Protein AF-A0A059LE63-F1 (afdb_monomer_lite)

Secondary structure (DSSP, 8-state):
-HHHHHHHHS---EEEE-------S-TTS--S--HHHHHHIIIIIHHHHHHHHHHHHHHHSPPP-S--PPTT--S--EEEEEE--GGGTS--TT-HHHHHHHHHHHHHHHHHHHHHHHTTEEEEEEEES-BSSTTTGGGHHHHHHHHHHHT--PBPHHHHHHHHHHHHH--STT--TTEEEEE-TTS-EEESSSSS-PBP-HHHHHHHHHHHHHHSSPPTT-TT-SS-SSS--HHHHHHHHGGGSSEEEEEEE-S--S-HHHHEEEEEEEPPPSSPPTTEEEEEEEEEE--HHHHHHHTTTTSSSHHHHHHT-SEE---EEEEEEEEE-TT-TT--TT-EEEEE-TT-SBSEEEEEGGGEE-

Sequence (362 aa):
MFEAHMSRFERLDACVLNAGITEQGRLLDDSRSPEWRRTMDVDLAAVLEGIKLAAQAMRRSSPSSSREPAPGFAHQRRVIMCVSSAAGVFPVPVAPVYAASKAGVVAATKSLGPVLIEENVRICCLCPEYVDTAFTRGSRDVLEKLLAETRGRMLSVEEIATAGMHLVCGADRDVRPGACLLVRGDGEWSFALGRVLRSVDRERLGSEAWRLQREARPAQGEKNALLPKHADSALASWARESLSRPSFQRVVVHLLSTKFDQATRLVSQPVPALPLPPGQVLLRVAYAGVNASDINYSAGRYHSSLEVAQAALPYPAGFEAVSVVAAAAADVPSLAPGDAVASMEYGSFSELLVLPHRALFK

pLDDT: mean 80.41, std 18.36, range [27.81, 97.75]

Foldseek 3Di:
DLVVCCVVPVAAQEAEAEWADAQDDAPPDPDPDVSLVVRLCGLAVVLVVSVVSLLVSNLRRDDDPPDDPQPLLPFARHEYEYEAAVLLVDPDNRGRSSSVSSVNSLVVQQVCQVVCSVVSYAYEYEHEYAAPDPNCVVPVVVVVVVCVVVVFDHHYPVQSVLVVLCLSSCSDPQSGRSWYWYQTRNGFIFTRDDPDTDTDDPVCSVCVSVVSVVVSPDDPPDVPPPPPPDCDDPQLVVFQVVVVDQWWKFKWQAAAALPLVVRIDIDIDGDDDPPDDPQKFKWFFPDFDDDSVQSCVSNVNPPPDPVRSNVCPGGATGFKTWTFTNDDHPNCPVHGGGDIWIFGHGRSRIRMDMDGPVRIHD

Radius of gyration: 21.94 Å; chains: 1; bounding box: 54×55×64 Å

Structure (mmCIF, N/CA/C/O backbone):
data_AF-A0A059LE63-F1
#
_entry.id   AF-A0A059LE63-F1
#
loop_
_atom_site.group_PDB
_atom_site.id
_atom_site.type_symbol
_atom_site.label_atom_id
_atom_site.label_alt_id
_atom_site.label_comp_id
_atom_site.label_asym_id
_atom_site.label_entity_id
_atom_site.label_seq_id
_atom_site.pdbx_PDB_ins_code
_atom_site.Cartn_x
_atom_site.Cartn_y
_atom_site.Cartn_z
_atom_site.occupancy
_atom_site.B_iso_or_equiv
_atom_site.auth_seq_id
_atom_site.auth_comp_id
_atom_site.auth_asym_id
_atom_site.auth_atom_id
_atom_site.pdbx_PDB_model_num
ATOM 1 N N . MET A 1 1 ? -13.285 -4.378 -3.751 1.00 75.00 1 MET A N 1
ATOM 2 C CA . MET A 1 1 ? -12.615 -3.721 -2.602 1.00 75.00 1 MET A CA 1
ATOM 3 C C . MET A 1 1 ? -13.337 -2.444 -2.183 1.00 75.00 1 MET A C 1
ATOM 5 O O . MET A 1 1 ? -13.895 -2.442 -1.098 1.00 75.00 1 MET A O 1
ATOM 9 N N . PHE A 1 2 ? -13.383 -1.396 -3.019 1.00 84.44 2 PHE A N 1
ATOM 10 C CA . PHE A 1 2 ? -14.047 -0.127 -2.670 1.00 84.44 2 PHE A CA 1
ATOM 11 C C . PHE A 1 2 ? -15.517 -0.291 -2.262 1.00 84.44 2 PHE A C 1
ATOM 13 O O . PHE A 1 2 ? -15.929 0.283 -1.265 1.00 84.44 2 PHE A O 1
ATOM 20 N N . GLU A 1 3 ? -16.290 -1.121 -2.967 1.00 81.06 3 GLU A N 1
ATOM 21 C CA . GLU A 1 3 ? -17.685 -1.404 -2.592 1.00 81.06 3 GLU A CA 1
ATOM 22 C C . GLU A 1 3 ? -17.802 -2.038 -1.202 1.00 81.06 3 GLU A C 1
ATOM 24 O O . GLU A 1 3 ? -18.591 -1.572 -0.390 1.00 81.06 3 GLU A O 1
ATOM 29 N N . ALA A 1 4 ? -16.963 -3.032 -0.895 1.00 78.50 4 ALA A N 1
ATOM 30 C CA . ALA A 1 4 ? -16.925 -3.668 0.423 1.00 78.50 4 ALA A CA 1
ATOM 31 C C . ALA A 1 4 ? -16.478 -2.698 1.535 1.00 78.50 4 ALA A C 1
ATOM 33 O O . ALA A 1 4 ? -16.993 -2.747 2.649 1.00 78.50 4 ALA A O 1
ATOM 34 N N . HIS A 1 5 ? -15.541 -1.787 1.243 1.00 83.50 5 HIS A N 1
ATOM 35 C CA . HIS A 1 5 ? -15.155 -0.729 2.181 1.00 83.50 5 HIS A CA 1
ATOM 36 C C . HIS A 1 5 ? -16.334 0.215 2.446 1.00 83.50 5 HIS A C 1
ATOM 38 O O . HIS A 1 5 ? -16.687 0.460 3.597 1.00 83.50 5 HIS A O 1
ATOM 44 N N . MET A 1 6 ? -16.990 0.691 1.385 1.00 82.69 6 MET A N 1
ATOM 45 C CA . MET A 1 6 ? -18.138 1.588 1.495 1.00 82.69 6 MET A CA 1
ATOM 46 C C . MET A 1 6 ? -19.335 0.923 2.179 1.00 82.69 6 MET A C 1
ATOM 48 O O . MET A 1 6 ? -20.005 1.585 2.958 1.00 82.69 6 MET A O 1
ATOM 52 N N . SER A 1 7 ? -19.587 -0.374 1.976 1.00 79.62 7 SER A N 1
ATOM 53 C CA . SER A 1 7 ? -20.667 -1.072 2.688 1.00 79.62 7 SER A CA 1
ATOM 54 C C . SER A 1 7 ? -20.395 -1.214 4.186 1.00 79.62 7 SER A C 1
ATOM 56 O O . SER A 1 7 ? -21.328 -1.344 4.969 1.00 79.62 7 SER A O 1
ATOM 58 N N . ARG A 1 8 ? -19.119 -1.244 4.594 1.00 80.88 8 ARG A N 1
ATOM 59 C CA . ARG A 1 8 ? -18.716 -1.452 5.990 1.00 80.88 8 ARG A CA 1
ATOM 60 C C . ARG A 1 8 ? -18.541 -0.154 6.770 1.00 80.88 8 ARG A C 1
ATOM 62 O O . ARG A 1 8 ? -18.820 -0.137 7.971 1.00 80.88 8 ARG A O 1
ATOM 69 N N . PHE A 1 9 ? -17.989 0.867 6.124 1.00 79.38 9 PHE A N 1
ATOM 70 C CA . PHE A 1 9 ? -17.575 2.115 6.763 1.00 79.38 9 PHE A CA 1
ATOM 71 C C . PHE A 1 9 ? -18.379 3.325 6.289 1.00 79.38 9 PHE A C 1
ATOM 73 O O . PHE A 1 9 ? -18.278 4.374 6.915 1.00 79.38 9 PHE A O 1
ATOM 80 N N . GLU A 1 10 ? -19.153 3.199 5.203 1.00 81.88 10 GLU A N 1
ATOM 81 C CA . GLU A 1 10 ? -20.029 4.240 4.624 1.00 81.88 10 GLU A CA 1
ATOM 82 C C . GLU A 1 10 ? -19.308 5.506 4.129 1.00 81.88 10 GLU A C 1
ATOM 84 O O . GLU A 1 10 ? -19.921 6.403 3.543 1.00 81.88 10 GLU A O 1
ATOM 89 N N . ARG A 1 11 ? -17.987 5.577 4.316 1.00 83.81 11 ARG A N 1
ATOM 90 C CA . ARG A 1 11 ? -17.138 6.703 3.938 1.00 83.81 11 ARG A CA 1
ATOM 91 C C . ARG A 1 11 ? -15.728 6.257 3.579 1.00 83.81 11 ARG A C 1
ATOM 93 O O . ARG A 1 11 ? -15.242 5.266 4.113 1.00 83.81 11 ARG A O 1
ATOM 100 N N . LEU A 1 12 ? -15.062 7.055 2.749 1.00 86.75 12 LEU A N 1
ATOM 101 C CA . LEU A 1 12 ? -13.637 6.949 2.447 1.00 86.75 12 LEU A CA 1
ATOM 102 C C . LEU A 1 12 ? -12.972 8.323 2.618 1.00 86.75 12 LEU A C 1
ATOM 104 O O . LEU A 1 12 ? -13.332 9.274 1.927 1.00 86.75 12 LEU A O 1
ATOM 108 N N . ASP A 1 13 ? -11.999 8.424 3.527 1.00 85.25 13 ASP A N 1
ATOM 109 C CA . ASP A 1 13 ? -11.264 9.673 3.797 1.00 85.25 13 ASP A CA 1
ATOM 110 C C . ASP A 1 13 ? -9.836 9.657 3.252 1.00 85.25 13 ASP A C 1
ATOM 112 O O . ASP A 1 13 ? -9.337 10.672 2.783 1.00 85.25 13 ASP A O 1
ATOM 116 N N . ALA A 1 14 ? -9.172 8.506 3.265 1.00 91.25 14 ALA A N 1
ATOM 117 C CA . ALA A 1 14 ? -7.825 8.366 2.735 1.00 91.25 14 ALA A CA 1
ATOM 118 C C . ALA A 1 14 ? -7.725 7.094 1.896 1.00 91.25 14 ALA A C 1
ATOM 120 O O . ALA A 1 14 ? -8.202 6.036 2.304 1.00 91.25 14 ALA A O 1
ATOM 121 N N . CYS A 1 15 ? -7.094 7.191 0.730 1.00 95.19 15 CYS A N 1
ATOM 122 C CA . CYS A 1 15 ? -6.776 6.047 -0.115 1.00 95.19 15 CYS A CA 1
ATOM 123 C C . CYS A 1 15 ? -5.298 6.098 -0.495 1.00 95.19 15 CYS A C 1
ATOM 125 O O . CYS A 1 15 ? -4.852 7.085 -1.074 1.00 95.19 15 CYS A O 1
ATOM 127 N N . VAL A 1 16 ? -4.545 5.046 -0.167 1.00 96.19 16 VAL A N 1
ATOM 128 C CA . VAL A 1 16 ? -3.124 4.929 -0.512 1.00 96.19 16 VAL A CA 1
ATOM 129 C C . VAL A 1 16 ? -2.959 3.864 -1.589 1.00 96.19 16 VAL A C 1
ATOM 131 O O . VAL A 1 16 ? -3.226 2.687 -1.361 1.00 96.19 16 VAL A O 1
ATOM 134 N N . LEU A 1 17 ? -2.535 4.280 -2.777 1.00 96.62 17 LEU A N 1
ATOM 135 C CA . LEU A 1 17 ? -2.348 3.425 -3.944 1.00 96.62 17 LEU A CA 1
ATOM 136 C C . LEU A 1 17 ? -0.865 3.059 -4.060 1.00 96.62 17 LEU A C 1
ATOM 138 O O . LEU A 1 17 ? -0.083 3.791 -4.663 1.00 96.62 17 LEU A O 1
ATOM 142 N N . ASN A 1 18 ? -0.490 1.932 -3.448 1.00 93.06 18 ASN A N 1
ATOM 143 C CA . ASN A 1 18 ? 0.900 1.481 -3.284 1.00 93.06 18 ASN A CA 1
ATOM 144 C C . ASN A 1 18 ? 1.328 0.345 -4.243 1.00 93.06 18 ASN A C 1
ATOM 146 O O . ASN A 1 18 ? 2.328 -0.330 -4.022 1.00 93.06 18 ASN A O 1
ATOM 150 N N . ALA A 1 19 ? 0.562 0.067 -5.298 1.00 84.06 19 ALA A N 1
ATOM 151 C CA . ALA A 1 19 ? 0.890 -1.039 -6.197 1.00 84.06 19 ALA A CA 1
ATOM 152 C C . ALA A 1 19 ? 2.214 -0.799 -6.960 1.00 84.06 19 ALA A C 1
ATOM 154 O O . ALA A 1 19 ? 2.485 0.301 -7.454 1.00 84.06 19 ALA A O 1
ATOM 155 N N . GLY A 1 20 ? 3.036 -1.846 -7.070 1.00 86.00 20 GLY A N 1
ATOM 156 C CA . GLY A 1 20 ? 4.289 -1.814 -7.823 1.00 86.00 20 GLY A CA 1
ATOM 157 C C . GLY A 1 20 ? 4.914 -3.198 -8.005 1.00 86.00 20 GLY A C 1
ATOM 158 O O . GLY A 1 20 ? 4.964 -3.981 -7.055 1.00 86.00 20 GLY A O 1
ATOM 159 N N . ILE A 1 21 ? 5.411 -3.489 -9.206 1.00 87.50 21 ILE A N 1
ATOM 160 C CA . ILE A 1 21 ? 6.244 -4.654 -9.531 1.00 87.50 21 ILE A CA 1
ATOM 161 C C . ILE A 1 21 ? 7.474 -4.225 -10.334 1.00 87.50 21 ILE A C 1
ATOM 163 O O . ILE A 1 21 ? 7.427 -3.276 -11.108 1.00 87.50 21 ILE A O 1
ATOM 167 N N . THR A 1 22 ? 8.581 -4.951 -10.202 1.00 79.50 22 THR A N 1
ATOM 168 C CA . THR A 1 22 ? 9.721 -4.774 -11.112 1.00 79.50 22 THR A CA 1
ATOM 169 C C . THR A 1 22 ? 9.368 -5.291 -12.508 1.00 79.50 22 THR A C 1
ATOM 171 O O . THR A 1 22 ? 8.605 -6.252 -12.643 1.00 79.50 22 THR A O 1
ATOM 174 N N . GLU A 1 23 ? 9.937 -4.690 -13.553 1.00 81.44 23 GLU A N 1
ATOM 175 C CA . GLU A 1 23 ? 9.842 -5.270 -14.895 1.00 81.44 23 GLU A CA 1
ATOM 176 C C . GLU A 1 23 ? 10.589 -6.602 -14.997 1.00 81.44 23 GLU A C 1
ATOM 178 O O . GLU A 1 23 ? 11.527 -6.872 -14.243 1.00 81.44 23 GLU A O 1
ATOM 183 N N . GLN A 1 24 ? 10.117 -7.458 -15.902 1.00 75.00 24 GLN A N 1
ATOM 184 C CA . GLN A 1 24 ? 10.741 -8.737 -16.221 1.00 75.00 24 GLN A CA 1
ATOM 185 C C . GLN A 1 24 ? 11.357 -8.670 -17.616 1.00 75.00 24 GLN A C 1
ATOM 187 O O . GLN A 1 24 ? 10.770 -8.092 -18.532 1.00 75.00 24 GLN A O 1
ATOM 192 N N . GLY A 1 25 ? 12.540 -9.270 -17.752 1.00 72.50 25 GLY A N 1
ATOM 193 C CA . GLY A 1 25 ? 13.312 -9.234 -18.989 1.00 72.50 25 GLY A CA 1
ATOM 194 C C . GLY A 1 25 ? 13.916 -7.858 -19.277 1.00 72.50 25 GLY A C 1
ATOM 195 O O . GLY A 1 25 ? 13.934 -6.972 -18.425 1.00 72.50 25 GLY A O 1
ATOM 196 N N . ARG A 1 26 ? 14.450 -7.692 -20.489 1.00 78.19 26 ARG A N 1
ATOM 197 C CA . ARG A 1 26 ? 14.960 -6.411 -20.989 1.00 78.19 26 ARG A CA 1
ATOM 198 C C . ARG A 1 26 ? 14.071 -5.968 -22.140 1.00 78.19 26 ARG A C 1
ATOM 200 O O . ARG A 1 26 ? 13.846 -6.729 -23.076 1.00 78.19 26 ARG A O 1
ATOM 207 N N . LEU A 1 27 ? 13.602 -4.722 -22.094 1.00 82.38 27 LEU A N 1
ATOM 208 C CA . LEU A 1 27 ? 12.660 -4.193 -23.088 1.00 82.38 27 LEU A CA 1
ATOM 209 C C . LEU A 1 27 ? 13.165 -4.295 -24.539 1.00 82.38 27 LEU A C 1
ATOM 211 O O . LEU A 1 27 ? 12.364 -4.473 -25.449 1.00 82.38 27 LEU A O 1
ATOM 215 N N . LEU A 1 28 ? 14.474 -4.135 -24.747 1.00 84.25 28 LEU A N 1
ATOM 216 C CA . LEU A 1 28 ? 15.092 -4.100 -26.076 1.00 84.25 28 LEU A CA 1
ATOM 217 C C . LEU A 1 28 ? 15.523 -5.480 -26.596 1.00 84.25 28 LEU A C 1
ATOM 219 O O . LEU A 1 28 ? 16.081 -5.553 -27.688 1.00 84.25 28 LEU A O 1
ATOM 223 N N . ASP A 1 29 ? 15.305 -6.553 -25.834 1.00 82.25 29 ASP A N 1
ATOM 224 C CA . ASP A 1 29 ? 15.617 -7.904 -26.300 1.00 82.25 29 ASP A CA 1
ATOM 225 C C . ASP A 1 29 ? 14.530 -8.393 -27.274 1.00 82.25 29 ASP A C 1
ATOM 227 O O . ASP A 1 29 ? 13.345 -8.102 -27.103 1.00 82.25 29 ASP A O 1
ATOM 231 N N . ASP A 1 30 ? 14.921 -9.208 -28.259 1.00 64.06 30 ASP A N 1
ATOM 232 C CA . ASP A 1 30 ? 14.077 -9.733 -29.354 1.00 64.06 30 ASP A CA 1
ATOM 233 C C . ASP A 1 30 ? 13.026 -10.787 -28.911 1.00 64.06 30 ASP A C 1
ATOM 235 O O . ASP A 1 30 ? 12.624 -11.692 -29.653 1.00 64.06 30 ASP A O 1
ATOM 239 N N . SER A 1 31 ? 12.559 -10.708 -27.664 1.00 64.25 31 SER A N 1
ATOM 240 C CA . SER A 1 31 ? 11.552 -11.617 -27.129 1.00 64.25 31 SER A CA 1
ATOM 241 C C . SER A 1 31 ? 10.164 -11.293 -27.702 1.00 64.25 31 SER A C 1
ATOM 243 O O . SER A 1 31 ? 9.700 -10.155 -27.691 1.00 64.25 31 SER A O 1
ATOM 245 N N . ARG A 1 32 ? 9.444 -12.317 -28.179 1.00 59.16 32 ARG A N 1
ATOM 246 C CA . ARG A 1 32 ? 8.045 -12.174 -28.642 1.00 59.16 32 ARG A CA 1
ATOM 247 C C . ARG A 1 32 ? 7.049 -11.982 -27.486 1.00 59.16 32 ARG A C 1
ATOM 249 O O . ARG A 1 32 ? 5.856 -11.811 -27.733 1.00 59.16 32 ARG A O 1
ATOM 256 N N . SER A 1 33 ? 7.514 -12.073 -26.239 1.00 59.88 33 SER A N 1
ATOM 257 C CA . SER A 1 33 ? 6.684 -12.073 -25.035 1.00 59.88 33 SER A CA 1
ATOM 258 C C . SER A 1 33 ? 6.417 -10.633 -24.578 1.00 59.88 33 SER A C 1
ATOM 260 O O . SER A 1 33 ? 7.360 -9.879 -24.346 1.00 59.88 33 SER A O 1
ATOM 262 N N . PRO A 1 34 ? 5.155 -10.196 -24.426 1.00 72.19 34 PRO A N 1
ATOM 263 C CA . PRO A 1 34 ? 4.840 -8.823 -24.040 1.00 72.19 34 PRO A CA 1
ATOM 264 C C . PRO A 1 34 ? 4.912 -8.605 -22.522 1.00 72.19 34 PRO A C 1
ATOM 266 O O . PRO A 1 34 ? 4.015 -8.000 -21.936 1.00 72.19 34 PRO A O 1
ATOM 269 N N . GLU A 1 35 ? 5.954 -9.115 -21.868 1.00 74.75 35 GLU A N 1
ATOM 270 C CA . GLU A 1 35 ? 6.079 -9.152 -20.399 1.00 74.75 35 GLU A CA 1
ATOM 271 C C . GLU A 1 35 ? 6.064 -7.752 -19.784 1.00 74.75 35 GLU A C 1
ATOM 273 O O . GLU A 1 35 ? 5.472 -7.544 -18.724 1.00 74.75 35 GLU A O 1
ATOM 278 N N . TRP A 1 36 ? 6.586 -6.767 -20.520 1.00 85.81 36 TRP A N 1
ATOM 279 C CA . TRP A 1 36 ? 6.540 -5.352 -20.160 1.00 85.81 36 TRP A CA 1
ATOM 280 C C . TRP A 1 36 ? 5.115 -4.829 -19.916 1.00 85.81 36 TRP A C 1
ATOM 282 O O . TRP A 1 36 ? 4.920 -3.928 -19.097 1.00 85.81 36 TRP A O 1
ATOM 292 N N . ARG A 1 37 ? 4.095 -5.395 -20.585 1.00 89.06 37 ARG A N 1
ATOM 293 C CA . ARG A 1 37 ? 2.697 -4.965 -20.411 1.00 89.06 37 ARG A CA 1
ATOM 294 C C . ARG A 1 37 ? 2.225 -5.190 -18.990 1.00 89.06 37 ARG A C 1
ATOM 296 O O . ARG A 1 37 ? 1.547 -4.332 -18.449 1.00 89.06 37 ARG A O 1
ATOM 303 N N . ARG A 1 38 ? 2.660 -6.280 -18.354 1.00 89.56 38 ARG A N 1
ATOM 304 C CA . ARG A 1 38 ? 2.294 -6.579 -16.968 1.00 89.56 38 ARG A CA 1
ATOM 305 C C . ARG A 1 38 ? 2.737 -5.464 -16.019 1.00 89.56 38 ARG A C 1
ATOM 307 O O . ARG A 1 38 ? 1.973 -5.094 -15.133 1.00 89.56 38 ARG A O 1
ATOM 314 N N . THR A 1 39 ? 3.942 -4.926 -16.208 1.00 90.56 39 THR A N 1
ATOM 315 C CA . THR A 1 39 ? 4.442 -3.790 -15.419 1.00 90.56 39 THR A CA 1
ATOM 316 C C . THR A 1 39 ? 3.592 -2.550 -15.649 1.00 90.56 39 THR A C 1
ATOM 318 O O . THR A 1 39 ? 3.202 -1.904 -14.688 1.00 90.56 39 THR A O 1
ATOM 321 N N . MET A 1 40 ? 3.225 -2.245 -16.895 1.00 93.75 40 MET A N 1
ATOM 322 C CA . MET A 1 40 ? 2.338 -1.113 -17.192 1.00 93.75 40 MET A CA 1
ATOM 323 C C . MET A 1 40 ? 0.930 -1.295 -16.608 1.00 93.75 40 MET A C 1
ATOM 325 O O . MET A 1 40 ? 0.365 -0.352 -16.052 1.00 93.75 40 MET A O 1
ATOM 329 N N . ASP A 1 41 ? 0.377 -2.503 -16.692 1.00 93.69 41 ASP A N 1
ATOM 330 C CA . ASP A 1 41 ? -0.955 -2.826 -16.187 1.00 93.69 41 ASP A CA 1
ATOM 331 C C . ASP A 1 41 ? -1.025 -2.670 -14.662 1.00 93.69 41 ASP A C 1
ATOM 333 O O . ASP A 1 41 ? -1.974 -2.086 -14.138 1.00 93.69 41 ASP A O 1
ATOM 337 N N . VAL A 1 42 ? -0.010 -3.157 -13.939 1.00 91.75 42 VAL A N 1
ATOM 338 C CA . VAL A 1 42 ? 0.031 -3.099 -12.470 1.00 91.75 42 VAL A CA 1
ATOM 339 C C . VAL A 1 42 ? 0.444 -1.718 -11.964 1.00 91.75 42 VAL A C 1
ATOM 341 O O . VAL A 1 42 ? -0.221 -1.165 -11.089 1.00 91.75 42 VAL A O 1
ATOM 344 N N . ASP A 1 43 ? 1.520 -1.145 -12.500 1.00 95.44 43 ASP A N 1
ATOM 345 C CA . ASP A 1 43 ? 2.143 0.043 -11.910 1.00 95.44 43 ASP A CA 1
ATOM 346 C C . ASP A 1 43 ? 1.515 1.350 -12.392 1.00 95.44 43 ASP A C 1
ATOM 348 O O . ASP A 1 43 ? 1.654 2.367 -11.713 1.00 95.44 43 ASP A O 1
ATOM 352 N N . LEU A 1 44 ? 0.824 1.337 -13.539 1.00 96.38 44 LEU A N 1
ATOM 353 C CA . LEU A 1 44 ? 0.147 2.512 -14.084 1.00 96.38 44 LEU A CA 1
ATOM 354 C C . LEU A 1 44 ? -1.362 2.302 -14.209 1.00 96.38 44 LEU A C 1
ATOM 356 O O . LEU A 1 44 ? -2.123 3.029 -13.573 1.00 96.38 44 LEU A O 1
ATOM 360 N N . ALA A 1 45 ? -1.821 1.330 -15.003 1.00 96.69 45 ALA A N 1
ATOM 361 C CA . ALA A 1 45 ? -3.247 1.211 -15.318 1.00 96.69 45 ALA A CA 1
ATOM 362 C C . ALA A 1 45 ? -4.100 0.945 -14.064 1.00 96.69 45 ALA A C 1
ATOM 364 O O . ALA A 1 45 ? -5.104 1.626 -13.845 1.00 96.69 45 ALA A O 1
ATOM 365 N N . ALA A 1 46 ? -3.668 0.026 -13.195 1.00 95.50 46 ALA A N 1
ATOM 366 C CA . ALA A 1 46 ? -4.354 -0.258 -11.937 1.00 95.50 46 ALA A CA 1
ATOM 367 C C . ALA A 1 46 ? -4.350 0.944 -10.977 1.00 95.50 46 ALA A C 1
ATOM 369 O O . ALA A 1 46 ? -5.332 1.156 -10.266 1.00 95.50 46 ALA A O 1
ATOM 370 N N . VAL A 1 47 ? -3.290 1.763 -10.976 1.00 96.69 47 VAL A N 1
ATOM 371 C CA . VAL A 1 47 ? -3.230 2.997 -10.176 1.00 96.69 47 VAL A CA 1
ATOM 372 C C . VAL A 1 47 ? -4.228 4.028 -10.703 1.00 96.69 47 VAL A C 1
ATOM 374 O O . VAL A 1 47 ? -4.985 4.588 -9.914 1.00 96.69 47 VAL A O 1
ATOM 377 N N . LEU A 1 48 ? -4.300 4.240 -12.021 1.00 97.31 48 LEU A N 1
ATOM 378 C CA . LEU A 1 48 ? -5.269 5.158 -12.634 1.00 97.31 48 LEU A CA 1
ATOM 379 C C . LEU A 1 48 ? -6.717 4.740 -12.347 1.00 97.31 48 LEU A C 1
ATOM 381 O O . LEU A 1 48 ? -7.539 5.575 -11.958 1.00 97.31 48 LEU A O 1
ATOM 385 N N . GLU A 1 49 ? -7.025 3.448 -12.478 1.00 97.00 49 GLU A N 1
ATOM 386 C CA . GLU A 1 49 ? -8.349 2.927 -12.131 1.00 97.00 49 GLU A CA 1
ATOM 387 C C . GLU A 1 49 ? -8.613 3.057 -10.621 1.00 97.00 49 GLU A C 1
ATOM 389 O O . GLU A 1 49 ? -9.706 3.448 -10.213 1.00 97.00 49 GLU A O 1
ATOM 394 N N . GLY A 1 50 ? -7.598 2.831 -9.783 1.00 96.44 50 GLY A N 1
ATOM 395 C CA . GLY A 1 50 ? -7.657 3.056 -8.340 1.00 96.44 50 GLY A CA 1
ATOM 396 C C . GLY A 1 50 ? -8.005 4.501 -7.973 1.00 96.44 50 GLY A C 1
ATOM 397 O O . GLY A 1 50 ? -8.890 4.712 -7.145 1.00 96.44 50 GLY A O 1
ATOM 398 N N . ILE A 1 51 ? -7.384 5.495 -8.622 1.00 96.62 51 ILE A N 1
ATOM 399 C CA . ILE A 1 51 ? -7.693 6.921 -8.417 1.00 96.62 51 ILE A CA 1
ATOM 400 C C . ILE A 1 51 ? -9.159 7.198 -8.760 1.00 96.62 51 ILE A C 1
ATOM 402 O O . ILE A 1 51 ? -9.885 7.801 -7.966 1.00 96.62 51 ILE A O 1
ATOM 406 N N . LYS A 1 52 ? -9.614 6.726 -9.926 1.00 95.75 52 LYS A N 1
ATOM 407 C CA . LYS A 1 52 ? -10.997 6.894 -10.388 1.00 95.75 52 LYS A CA 1
ATOM 408 C C . LYS A 1 52 ? -11.998 6.288 -9.403 1.00 95.75 52 LYS A C 1
ATOM 410 O O . LYS A 1 52 ? -12.975 6.948 -9.045 1.00 95.75 52 LYS A O 1
ATOM 415 N N . LEU A 1 53 ? -11.765 5.054 -8.957 1.00 95.50 53 LEU A N 1
ATOM 416 C CA . LEU A 1 53 ? -12.648 4.360 -8.018 1.00 95.50 53 LEU A CA 1
ATOM 417 C C . LEU A 1 53 ? -12.638 5.011 -6.629 1.00 95.50 53 LEU A C 1
ATOM 419 O O . LEU A 1 53 ? -13.702 5.172 -6.028 1.00 95.50 53 LEU A O 1
ATOM 423 N N . ALA A 1 54 ? -11.473 5.445 -6.140 1.00 95.12 54 ALA A N 1
ATOM 424 C CA . ALA A 1 54 ? -11.352 6.161 -4.874 1.00 95.12 54 ALA A CA 1
ATOM 425 C C . ALA A 1 54 ? -12.121 7.488 -4.902 1.00 95.12 54 ALA A C 1
ATOM 427 O O . ALA A 1 54 ? -12.921 7.745 -4.004 1.00 95.12 54 ALA A O 1
ATOM 428 N N . ALA A 1 55 ? -11.963 8.286 -5.963 1.00 93.12 55 ALA A N 1
ATOM 429 C CA . ALA A 1 55 ? -12.711 9.529 -6.143 1.00 93.12 55 ALA A CA 1
ATOM 430 C C . ALA A 1 55 ? -14.230 9.275 -6.193 1.00 93.12 55 ALA A C 1
ATOM 432 O O . ALA A 1 55 ? -15.004 9.946 -5.512 1.00 93.12 55 ALA A O 1
ATOM 433 N N . GLN A 1 56 ? -14.678 8.243 -6.920 1.00 92.44 56 GLN A N 1
ATOM 434 C CA . GLN A 1 56 ? -16.090 7.844 -6.944 1.00 92.44 56 GLN A CA 1
ATOM 435 C C . GLN A 1 56 ? -16.621 7.451 -5.556 1.00 92.44 56 GLN A C 1
ATOM 437 O O . GLN A 1 56 ? -17.720 7.866 -5.186 1.00 92.44 56 GLN A O 1
ATOM 442 N N . ALA A 1 57 ? -15.863 6.674 -4.780 1.00 90.69 57 ALA A N 1
ATOM 443 C CA . ALA A 1 57 ? -16.241 6.272 -3.425 1.00 90.69 57 ALA A CA 1
ATOM 444 C C . ALA A 1 57 ? -16.285 7.471 -2.458 1.00 90.69 57 ALA A C 1
ATOM 446 O O . ALA A 1 57 ? -17.231 7.620 -1.682 1.00 90.69 57 ALA A O 1
ATOM 447 N N . MET A 1 58 ? -15.314 8.378 -2.563 1.00 90.75 58 MET A N 1
ATOM 448 C CA . MET A 1 58 ? -15.271 9.638 -1.818 1.00 90.75 58 MET A CA 1
ATOM 449 C C . MET A 1 58 ? -16.481 10.528 -2.124 1.00 90.75 58 MET A C 1
ATOM 451 O O . MET A 1 58 ? -17.075 11.079 -1.199 1.00 90.75 58 MET A O 1
ATOM 455 N N . ARG A 1 59 ? -16.914 10.617 -3.391 1.00 86.25 59 ARG A N 1
ATOM 456 C CA . ARG A 1 59 ? -18.143 11.336 -3.779 1.00 86.25 59 ARG A CA 1
ATOM 457 C C . ARG A 1 59 ? -19.408 10.726 -3.176 1.00 86.25 59 ARG A C 1
ATOM 459 O O . ARG A 1 59 ? -20.307 11.460 -2.786 1.00 86.25 59 ARG A O 1
ATOM 466 N N . ARG A 1 60 ? -19.475 9.394 -3.097 1.00 84.81 60 ARG A N 1
ATOM 467 C CA . ARG A 1 60 ? -20.619 8.653 -2.529 1.00 84.81 60 ARG A CA 1
ATOM 468 C C . ARG A 1 60 ? -20.652 8.647 -1.001 1.00 84.81 60 ARG A C 1
ATOM 470 O O . ARG A 1 60 ? -21.672 8.282 -0.432 1.00 84.81 60 ARG A O 1
ATOM 477 N N . SER A 1 61 ? -19.549 9.003 -0.347 1.00 80.88 61 SER A N 1
ATOM 478 C CA . SER A 1 61 ? -19.475 9.057 1.113 1.00 80.88 61 SER A CA 1
ATOM 479 C C . SER A 1 61 ? -20.470 10.090 1.641 1.00 80.88 61 SER A C 1
ATOM 481 O O . SER A 1 61 ? -20.420 11.246 1.207 1.00 80.88 61 SER A O 1
ATOM 483 N N . SER A 1 62 ? -21.348 9.679 2.564 1.00 58.25 62 SER A N 1
ATOM 484 C CA . SER A 1 62 ? -22.424 10.517 3.109 1.00 58.25 62 SER A CA 1
ATOM 485 C C . SER A 1 62 ? -21.906 11.906 3.512 1.00 58.25 62 SER A C 1
ATOM 487 O O . SER A 1 62 ? -20.846 11.996 4.148 1.00 58.25 62 SER A O 1
ATOM 489 N N . PRO A 1 63 ? -22.612 13.003 3.170 1.00 57.47 63 PRO A N 1
ATOM 490 C CA . PRO A 1 63 ? -22.278 14.322 3.688 1.00 57.47 63 PRO A CA 1
ATOM 491 C C . PRO A 1 63 ? -22.261 14.235 5.211 1.00 57.47 63 PRO A C 1
ATOM 493 O O . PRO A 1 63 ? -23.226 13.770 5.813 1.00 57.47 63 PRO A O 1
ATOM 496 N N . SER A 1 64 ? -21.152 14.632 5.837 1.00 49.03 64 SER A N 1
ATOM 497 C CA . SER A 1 64 ? -21.051 14.663 7.294 1.00 49.03 64 SER A CA 1
ATOM 498 C C . SER A 1 64 ? -22.250 15.427 7.851 1.00 49.03 64 SER A C 1
ATOM 500 O O . SER A 1 64 ? -22.375 16.626 7.609 1.00 49.03 64 SER A O 1
ATOM 502 N N . SER A 1 65 ? -23.095 14.757 8.632 1.00 43.22 65 SER A N 1
ATOM 503 C CA . SER A 1 65 ? -24.024 15.417 9.542 1.00 43.22 65 SER A CA 1
ATOM 504 C C . SER A 1 65 ? -23.235 16.439 10.367 1.00 43.22 65 SER A C 1
ATOM 506 O O . SER A 1 65 ? -22.342 16.052 11.121 1.00 43.22 65 SER A O 1
ATOM 508 N N . SER A 1 66 ? -23.487 17.728 10.128 1.00 39.69 66 SER A N 1
ATOM 509 C CA . SER A 1 66 ? -23.456 18.844 11.092 1.00 39.69 66 SER A CA 1
ATOM 510 C C . SER A 1 66 ? -22.284 18.995 12.083 1.00 39.69 66 SER A C 1
ATOM 512 O O . SER A 1 66 ? -22.409 19.747 13.047 1.00 39.69 66 SER A O 1
ATOM 514 N N . ARG A 1 67 ? -21.130 18.347 11.890 1.00 44.69 67 ARG A N 1
ATOM 515 C CA . ARG A 1 67 ? -19.931 18.594 12.702 1.00 44.69 67 ARG A CA 1
ATOM 516 C C . ARG A 1 67 ? -19.070 19.655 12.027 1.00 44.69 67 ARG A C 1
ATOM 518 O O . ARG A 1 67 ? -18.347 19.358 11.067 1.00 44.69 67 ARG A O 1
ATOM 525 N N . GLU A 1 68 ? -19.179 20.872 12.561 1.00 43.84 68 GLU A N 1
ATOM 526 C CA . GLU A 1 68 ? -18.246 21.986 12.358 1.00 43.84 68 GLU A CA 1
ATOM 527 C C . GLU A 1 68 ? -16.810 21.453 12.189 1.00 43.84 68 GLU A C 1
ATOM 529 O O . GLU A 1 68 ? -16.385 20.571 12.952 1.00 43.84 68 GLU A O 1
ATOM 534 N N . PRO A 1 69 ? -16.069 21.889 11.155 1.00 46.66 69 PRO A N 1
ATOM 535 C CA . PRO A 1 69 ? -14.674 21.508 11.000 1.00 46.66 69 PRO A CA 1
ATOM 536 C C . PRO A 1 69 ? -13.898 21.856 12.270 1.00 46.66 69 PRO A C 1
ATOM 538 O O . PRO A 1 69 ? -13.983 22.968 12.780 1.00 46.66 69 PRO A O 1
ATOM 541 N N . ALA A 1 70 ? -13.135 20.885 12.780 1.00 42.72 70 ALA A N 1
ATOM 542 C CA . ALA A 1 70 ? -12.214 21.143 13.875 1.00 42.72 70 ALA A CA 1
ATOM 543 C C . ALA A 1 70 ? -11.281 22.304 13.466 1.00 42.72 70 ALA A C 1
ATOM 545 O O . ALA A 1 70 ? -10.738 22.266 12.350 1.00 42.72 70 ALA A O 1
ATOM 546 N N . PRO A 1 71 ? -11.099 23.327 14.321 1.00 36.75 71 PRO A N 1
ATOM 547 C CA . PRO A 1 71 ? -10.204 24.441 14.034 1.00 36.75 71 PRO A CA 1
ATOM 548 C C . PRO A 1 71 ? -8.813 23.917 13.649 1.00 36.75 71 PRO A C 1
ATOM 550 O O . PRO A 1 71 ? -8.252 23.086 14.357 1.00 36.75 71 PRO A O 1
ATOM 553 N N . GLY A 1 72 ? -8.282 24.359 12.504 1.00 41.28 72 GLY A N 1
ATOM 554 C CA . GLY A 1 72 ? -6.963 23.953 11.992 1.00 41.28 72 GLY A CA 1
ATOM 555 C C . GLY A 1 72 ? -6.968 22.926 10.849 1.00 41.28 72 GLY A C 1
ATOM 556 O O . GLY A 1 72 ? -5.988 22.854 10.118 1.00 41.28 72 GLY A O 1
ATOM 557 N N . PHE A 1 73 ? -8.073 22.208 10.602 1.00 42.44 73 PHE A N 1
ATOM 558 C CA . PHE A 1 73 ? -8.225 21.295 9.447 1.00 42.44 73 PHE A CA 1
ATOM 559 C C . PHE A 1 73 ? -8.982 21.952 8.290 1.00 42.44 73 PHE A C 1
ATOM 561 O O . PHE A 1 73 ? -9.936 21.406 7.724 1.00 42.44 73 PHE A O 1
ATOM 568 N N . ALA A 1 74 ? -8.590 23.179 7.969 1.00 40.94 74 ALA A N 1
ATOM 569 C CA . ALA A 1 74 ? -9.248 23.950 6.940 1.00 40.94 74 ALA A CA 1
ATOM 570 C C . ALA A 1 74 ? -8.858 23.399 5.549 1.00 40.94 74 ALA A C 1
ATOM 572 O O . ALA A 1 74 ? -7.728 23.556 5.100 1.00 40.94 74 ALA A O 1
ATOM 573 N N . HIS A 1 75 ? -9.835 22.768 4.882 1.00 46.78 75 HIS A N 1
ATOM 574 C CA . HIS A 1 75 ? -10.044 22.748 3.420 1.00 46.78 75 HIS A CA 1
ATOM 575 C C . HIS A 1 75 ? -9.884 21.454 2.597 1.00 46.78 75 HIS A C 1
ATOM 577 O O . HIS A 1 75 ? -10.338 21.489 1.462 1.00 46.78 75 HIS A O 1
ATOM 583 N N . GLN A 1 76 ? -9.414 20.305 3.104 1.00 56.91 76 GLN A N 1
ATOM 584 C CA . GLN A 1 76 ? -9.642 18.997 2.437 1.00 56.91 76 GLN A CA 1
ATOM 585 C C . GLN A 1 76 ? -9.504 17.830 3.418 1.00 56.91 76 GLN A C 1
ATOM 587 O O . GLN A 1 76 ? -8.396 17.475 3.813 1.00 56.91 76 GLN A O 1
ATOM 592 N N . ARG A 1 77 ? -10.621 17.187 3.784 1.00 69.75 77 ARG A N 1
ATOM 593 C CA . ARG A 1 77 ? -10.599 15.987 4.648 1.00 69.75 77 ARG A CA 1
ATOM 594 C C . ARG A 1 77 ? -10.264 14.701 3.888 1.00 69.75 77 ARG A C 1
ATOM 596 O O . ARG A 1 77 ? -9.983 13.695 4.528 1.00 69.75 77 ARG A O 1
ATOM 603 N N . ARG A 1 78 ? -10.341 14.727 2.552 1.00 87.81 78 ARG A N 1
ATOM 604 C CA . ARG A 1 78 ? -10.217 13.546 1.695 1.00 87.81 78 ARG A CA 1
ATOM 605 C C . ARG A 1 78 ? -8.929 13.584 0.891 1.00 87.81 78 ARG A C 1
ATOM 607 O O . ARG A 1 78 ? -8.638 14.602 0.259 1.00 87.81 78 ARG A O 1
ATOM 614 N N . VAL A 1 79 ? -8.183 12.483 0.893 1.00 92.94 79 VAL A N 1
ATOM 615 C CA . VAL A 1 79 ? -6.884 12.398 0.221 1.00 92.94 79 VAL A CA 1
ATOM 616 C C . VAL A 1 79 ? -6.676 11.078 -0.516 1.00 92.94 79 VAL A C 1
ATOM 618 O O . VAL A 1 79 ? -6.928 9.998 0.014 1.00 92.94 79 VAL A O 1
ATOM 621 N N . ILE A 1 80 ? -6.173 11.167 -1.742 1.00 96.38 80 ILE A N 1
ATOM 622 C CA . ILE A 1 80 ? -5.648 10.040 -2.511 1.00 96.38 80 ILE A CA 1
ATOM 623 C C . ILE A 1 80 ? -4.130 10.210 -2.580 1.00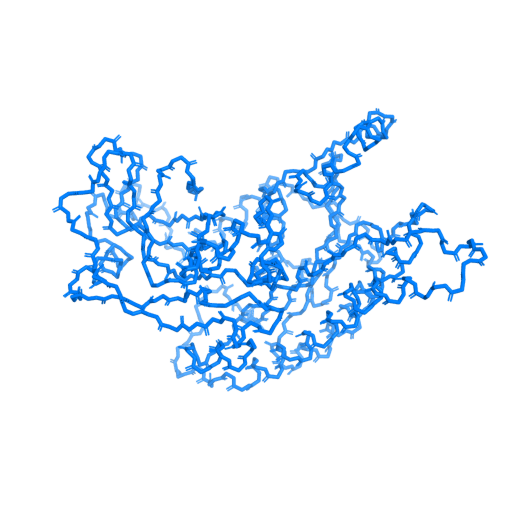 96.38 80 ILE A C 1
ATOM 625 O O . ILE A 1 80 ? -3.638 11.184 -3.143 1.00 96.38 80 ILE A O 1
ATOM 629 N N . MET A 1 81 ? -3.377 9.275 -2.014 1.00 96.81 81 MET A N 1
ATOM 630 C CA . MET A 1 81 ? -1.922 9.255 -2.107 1.00 96.81 81 MET A CA 1
ATOM 631 C C . MET A 1 81 ? -1.486 8.123 -3.028 1.00 96.81 81 MET A C 1
ATOM 633 O O . MET A 1 81 ? -1.730 6.956 -2.738 1.00 96.81 81 MET A O 1
ATOM 637 N N . CYS A 1 82 ? -0.810 8.452 -4.120 1.00 97.75 82 CYS A N 1
ATOM 638 C CA . CYS A 1 82 ? -0.157 7.460 -4.968 1.00 97.75 82 CYS A CA 1
ATOM 639 C C . CYS A 1 82 ? 1.272 7.215 -4.479 1.00 97.75 82 CYS A C 1
ATOM 641 O O . CYS A 1 82 ? 1.950 8.151 -4.053 1.00 97.75 82 CYS A O 1
ATOM 643 N N . VAL A 1 83 ? 1.760 5.980 -4.574 1.00 96.69 83 VAL A N 1
ATOM 644 C CA . VAL A 1 83 ? 3.177 5.669 -4.357 1.00 96.69 83 VAL A C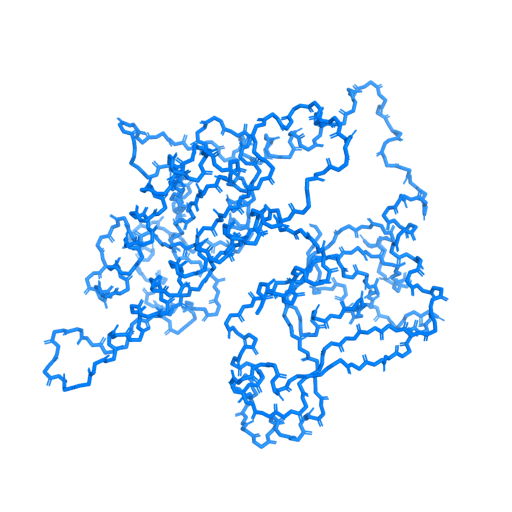A 1
ATOM 645 C C . VAL A 1 83 ? 3.826 5.369 -5.704 1.00 96.69 83 VAL A C 1
ATOM 647 O O . VAL A 1 83 ? 3.562 4.355 -6.354 1.00 96.69 83 VAL A O 1
ATOM 650 N N . SER A 1 84 ? 4.670 6.300 -6.138 1.00 95.50 84 SER A N 1
ATOM 651 C CA . SER A 1 84 ? 5.502 6.168 -7.325 1.00 95.50 84 SER A CA 1
ATOM 652 C C . SER A 1 84 ? 6.924 5.740 -6.924 1.00 95.50 84 SER A C 1
ATOM 654 O O . SER A 1 84 ? 7.094 4.790 -6.165 1.00 95.50 84 SER A O 1
ATOM 656 N N . SER A 1 85 ? 7.954 6.393 -7.458 1.00 92.75 85 SER A N 1
ATOM 657 C CA . SER A 1 85 ? 9.367 6.129 -7.201 1.00 92.75 85 SER A CA 1
ATOM 658 C C . SER A 1 85 ? 10.208 7.320 -7.662 1.00 92.75 85 SER A C 1
ATOM 660 O O . SER A 1 85 ? 9.783 8.083 -8.530 1.00 92.75 85 SER A O 1
ATOM 662 N N . ALA A 1 86 ? 11.435 7.440 -7.157 1.00 88.50 86 ALA A N 1
ATOM 663 C CA . ALA A 1 86 ? 12.466 8.278 -7.764 1.00 88.50 86 ALA A CA 1
ATOM 664 C C . ALA A 1 86 ? 12.685 7.942 -9.256 1.00 88.50 86 ALA A C 1
ATOM 666 O O . ALA A 1 86 ? 12.980 8.838 -10.043 1.00 88.50 86 ALA A O 1
ATOM 667 N N . ALA A 1 87 ? 12.427 6.694 -9.675 1.00 86.31 87 ALA A N 1
ATOM 668 C CA . ALA A 1 87 ? 12.430 6.270 -11.080 1.00 86.31 87 ALA A CA 1
ATOM 669 C C . ALA A 1 87 ? 11.365 6.967 -11.952 1.00 86.31 87 ALA A C 1
ATOM 671 O O . ALA A 1 87 ? 11.464 6.958 -13.173 1.00 86.31 87 ALA A O 1
ATOM 672 N N . GLY A 1 88 ? 10.343 7.577 -11.341 1.00 86.94 88 GLY A N 1
ATOM 673 C CA . GLY A 1 88 ? 9.371 8.413 -12.049 1.00 86.94 88 GLY A CA 1
ATOM 674 C C . GLY A 1 88 ? 9.856 9.844 -12.309 1.00 86.94 88 GLY A C 1
ATOM 675 O O . GLY A 1 88 ? 9.160 10.611 -12.971 1.00 86.94 88 GLY A O 1
ATOM 676 N N . VAL A 1 89 ? 11.023 10.215 -11.771 1.00 84.44 89 VAL A N 1
ATOM 677 C CA . VAL A 1 89 ? 11.648 11.541 -11.913 1.00 84.44 89 VAL A CA 1
ATOM 678 C C . VAL A 1 89 ? 12.992 11.437 -12.632 1.00 84.44 89 VAL A C 1
ATOM 680 O O . VAL A 1 89 ? 13.300 12.274 -13.479 1.00 84.44 89 VAL A O 1
ATOM 683 N N . PHE A 1 90 ? 13.778 10.410 -12.314 1.00 80.00 90 PHE A N 1
ATOM 684 C CA . PHE A 1 90 ? 15.099 10.165 -12.882 1.00 80.00 90 PHE A CA 1
ATOM 685 C C . PHE A 1 90 ? 15.097 8.928 -13.783 1.00 80.00 90 PHE A C 1
ATOM 687 O O . PHE A 1 90 ? 14.362 7.975 -13.519 1.00 80.00 90 PHE A O 1
ATOM 694 N N . PRO A 1 91 ? 15.938 8.902 -14.831 1.00 73.62 91 PRO A N 1
ATOM 695 C CA . PRO A 1 91 ? 16.043 7.742 -15.702 1.00 73.62 91 PRO A CA 1
ATOM 696 C C . PRO A 1 91 ? 16.625 6.533 -14.959 1.00 73.62 91 PRO A C 1
ATOM 698 O O . PRO A 1 91 ? 17.599 6.655 -14.217 1.00 73.62 91 PRO A O 1
ATOM 701 N N . VAL A 1 92 ? 16.075 5.348 -15.233 1.00 79.25 92 VAL A N 1
ATOM 702 C CA . VAL A 1 92 ? 16.599 4.061 -14.752 1.00 79.25 92 VAL A CA 1
ATOM 703 C C . VAL A 1 92 ? 16.845 3.154 -15.963 1.00 79.25 92 VAL A C 1
ATOM 705 O O . VAL A 1 92 ? 15.942 2.431 -16.378 1.00 79.25 92 VAL A O 1
ATOM 708 N N . PRO A 1 93 ? 18.049 3.183 -16.570 1.00 74.00 93 PRO A N 1
ATOM 709 C CA . PRO A 1 93 ? 18.332 2.464 -17.820 1.00 74.00 93 PRO A CA 1
ATOM 710 C C . PRO A 1 93 ? 18.151 0.944 -17.741 1.00 74.00 93 PRO A C 1
ATOM 712 O O . PRO A 1 93 ? 17.891 0.303 -18.753 1.00 74.00 93 PRO A O 1
ATOM 715 N N . VAL A 1 94 ? 18.294 0.371 -16.544 1.00 75.25 94 VAL A N 1
ATOM 716 C CA . VAL A 1 94 ? 18.107 -1.067 -16.293 1.00 75.25 94 VAL A CA 1
ATOM 717 C C . VAL A 1 94 ? 16.640 -1.473 -16.153 1.00 75.25 94 VAL A C 1
ATOM 719 O O . VAL A 1 94 ? 16.363 -2.665 -16.135 1.00 75.25 94 VAL A O 1
ATOM 722 N N . ALA A 1 95 ? 15.728 -0.503 -16.018 1.00 82.56 95 ALA A N 1
ATOM 723 C CA . ALA A 1 95 ? 14.299 -0.741 -15.845 1.00 82.56 95 ALA A CA 1
ATOM 724 C C . ALA A 1 95 ? 13.427 0.358 -16.509 1.00 82.56 95 ALA A C 1
ATOM 726 O O . ALA A 1 95 ? 12.713 1.092 -15.812 1.00 82.56 95 ALA A O 1
ATOM 727 N N . PRO A 1 96 ? 13.517 0.558 -17.841 1.00 84.75 96 PRO A N 1
ATOM 728 C CA . PRO A 1 96 ? 12.847 1.657 -18.539 1.00 84.75 96 PRO A CA 1
ATOM 729 C C . PRO A 1 96 ? 11.311 1.595 -18.525 1.00 84.75 96 PRO A C 1
ATOM 731 O O . PRO A 1 96 ? 10.672 2.646 -18.537 1.00 84.75 96 PRO A O 1
ATOM 734 N N . VAL A 1 97 ? 10.699 0.409 -18.496 1.00 90.56 97 VAL A N 1
ATOM 735 C CA . VAL A 1 97 ? 9.234 0.237 -18.446 1.00 90.56 97 VAL A CA 1
ATOM 736 C C . VAL A 1 97 ? 8.716 0.595 -17.059 1.00 90.56 97 VAL A C 1
ATOM 738 O O . VAL A 1 97 ? 7.731 1.321 -16.940 1.00 90.56 97 VAL A O 1
ATOM 741 N N . TYR A 1 98 ? 9.405 0.139 -16.012 1.00 89.25 98 TYR A N 1
ATOM 742 C CA . TYR A 1 98 ? 9.119 0.538 -14.634 1.00 89.25 98 TYR A CA 1
ATOM 743 C C . TYR A 1 98 ? 9.282 2.054 -14.444 1.00 89.25 98 TYR A C 1
ATOM 745 O O . TYR A 1 98 ? 8.419 2.712 -13.866 1.00 89.25 98 TYR A O 1
ATOM 753 N N . ALA A 1 99 ? 10.355 2.646 -14.974 1.00 86.75 99 ALA A N 1
ATOM 754 C CA . ALA A 1 99 ? 10.535 4.097 -14.936 1.00 86.75 99 ALA A CA 1
ATOM 755 C C . ALA A 1 99 ? 9.392 4.828 -15.665 1.00 86.75 99 ALA A C 1
ATOM 757 O O . ALA A 1 99 ? 8.828 5.786 -15.132 1.00 86.75 99 ALA A O 1
ATOM 758 N N . ALA A 1 100 ? 8.987 4.345 -16.845 1.00 88.06 100 ALA A N 1
ATOM 759 C CA . ALA A 1 100 ? 7.878 4.914 -17.607 1.00 88.06 100 ALA A CA 1
ATOM 760 C C . ALA A 1 100 ? 6.534 4.820 -16.862 1.00 88.06 100 ALA A C 1
ATOM 762 O O . ALA A 1 100 ? 5.793 5.805 -16.817 1.00 88.06 100 ALA A O 1
ATOM 763 N N . SER A 1 101 ? 6.221 3.678 -16.240 1.00 95.56 101 SER A N 1
ATOM 764 C CA . SER A 1 101 ? 4.982 3.506 -15.470 1.00 95.56 101 SER A CA 1
ATOM 765 C C . SER A 1 101 ? 4.940 4.451 -14.263 1.00 95.56 101 SER A C 1
ATOM 767 O O . SER A 1 101 ? 3.955 5.167 -14.065 1.00 95.56 101 SER A O 1
ATOM 769 N N . LYS A 1 102 ? 6.043 4.548 -13.509 1.00 95.56 102 LYS A N 1
ATOM 770 C CA . LYS A 1 102 ? 6.174 5.429 -12.341 1.00 95.56 102 LYS A CA 1
ATOM 771 C C . LYS A 1 102 ? 6.166 6.914 -12.720 1.00 95.56 102 LYS A C 1
ATOM 773 O O . LYS A 1 102 ? 5.541 7.715 -12.015 1.00 95.56 102 LYS A O 1
ATOM 778 N N . ALA A 1 103 ? 6.751 7.288 -13.858 1.00 92.25 103 ALA A N 1
ATOM 779 C CA . ALA A 1 103 ? 6.627 8.636 -14.416 1.00 92.25 103 ALA A CA 1
ATOM 780 C C . ALA A 1 103 ? 5.173 8.954 -14.803 1.00 92.25 103 ALA A C 1
ATOM 782 O O . ALA A 1 103 ? 4.683 10.053 -14.530 1.00 92.25 103 ALA A O 1
ATOM 783 N N . GLY A 1 104 ? 4.449 7.975 -15.355 1.00 95.69 104 GLY A N 1
ATOM 784 C CA . GLY A 1 104 ? 3.017 8.078 -15.635 1.00 95.69 104 GLY A CA 1
ATOM 785 C C . GLY A 1 104 ? 2.183 8.374 -14.384 1.00 95.69 104 GLY A C 1
ATOM 786 O O . GLY A 1 104 ? 1.323 9.252 -14.422 1.00 95.69 104 GLY A O 1
ATOM 787 N N . VAL A 1 105 ? 2.478 7.724 -13.251 1.00 97.69 105 VAL A N 1
ATOM 788 C CA . VAL A 1 105 ? 1.805 7.996 -11.963 1.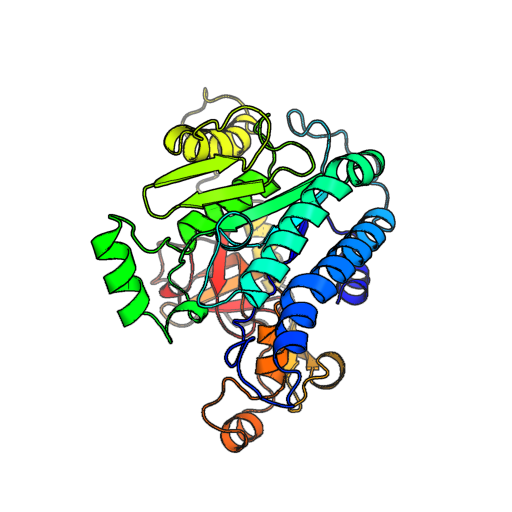00 97.69 105 VAL A CA 1
ATOM 789 C C . VAL A 1 105 ? 2.064 9.427 -11.480 1.00 97.69 105 VAL A C 1
ATOM 791 O O . VAL A 1 105 ? 1.133 10.113 -11.048 1.00 97.69 105 VAL A O 1
ATOM 794 N N . VAL A 1 106 ? 3.308 9.911 -11.584 1.00 95.56 106 VAL A N 1
ATOM 795 C CA . VAL A 1 106 ? 3.669 11.296 -11.226 1.00 95.56 106 VAL A CA 1
ATOM 796 C C . VAL A 1 106 ? 2.912 12.292 -12.106 1.00 95.56 106 VAL A C 1
ATOM 798 O O . VAL A 1 106 ? 2.313 13.239 -11.593 1.00 95.56 106 VAL A O 1
ATOM 801 N N . ALA A 1 107 ? 2.903 12.071 -13.422 1.00 92.56 107 ALA A N 1
ATOM 802 C CA . ALA A 1 107 ? 2.198 12.928 -14.369 1.00 92.56 107 ALA A CA 1
ATOM 803 C C . ALA A 1 107 ? 0.686 12.944 -14.099 1.00 92.56 107 ALA A C 1
ATOM 805 O O . ALA A 1 107 ? 0.102 14.018 -13.972 1.00 92.56 107 ALA A O 1
ATOM 806 N N . ALA A 1 108 ? 0.069 11.774 -13.916 1.00 96.19 108 ALA A N 1
ATOM 807 C CA . ALA A 1 108 ? -1.352 11.655 -13.609 1.00 96.19 108 ALA A CA 1
ATOM 808 C C . ALA A 1 108 ? -1.727 12.371 -12.304 1.00 96.19 108 ALA A C 1
ATOM 810 O O . ALA A 1 108 ? -2.705 13.116 -12.273 1.00 96.19 108 ALA A O 1
ATOM 811 N N . THR A 1 109 ? -0.921 12.215 -11.249 1.00 96.38 109 THR A N 1
ATOM 812 C CA . THR A 1 109 ? -1.126 12.906 -9.965 1.00 96.38 109 THR A CA 1
ATOM 813 C C . THR A 1 109 ? -1.136 14.423 -10.153 1.00 96.38 109 THR A C 1
ATOM 815 O O . THR A 1 109 ? -2.043 15.106 -9.673 1.00 96.38 109 THR A O 1
ATOM 818 N N . LYS A 1 110 ? -0.159 14.960 -10.891 1.00 92.50 110 LYS A N 1
ATOM 819 C CA . LYS A 1 110 ? -0.062 16.399 -11.174 1.00 92.50 110 LYS A CA 1
ATOM 820 C C . LYS A 1 110 ? -1.243 16.903 -11.999 1.00 92.50 110 LYS A C 1
ATOM 822 O O . LYS A 1 110 ? -1.812 17.938 -11.665 1.00 92.50 110 LYS A O 1
ATOM 827 N N . SER A 1 111 ? -1.628 16.166 -13.040 1.00 90.31 111 SER A N 1
ATOM 828 C CA . SER A 1 111 ? -2.751 16.521 -13.913 1.00 90.31 111 SER A CA 1
ATOM 829 C C . SER A 1 111 ? -4.097 16.494 -13.188 1.00 90.31 111 SER A C 1
ATOM 831 O O . SER A 1 111 ? -4.950 17.333 -13.460 1.00 90.31 111 SER A O 1
ATOM 833 N N . LEU A 1 112 ? -4.287 15.560 -12.253 1.00 93.75 112 LEU A N 1
ATOM 834 C CA . LEU A 1 112 ? -5.536 15.412 -11.502 1.00 93.75 112 LEU A CA 1
ATOM 835 C C . LEU A 1 112 ? -5.623 16.324 -10.274 1.00 93.75 112 LEU A C 1
ATOM 837 O O . LEU A 1 112 ? -6.723 16.535 -9.773 1.00 93.75 112 LEU A O 1
ATOM 841 N N . GLY A 1 113 ? -4.505 16.892 -9.811 1.00 90.62 113 GLY A N 1
ATOM 842 C CA . GLY A 1 113 ? -4.454 17.827 -8.682 1.00 90.62 113 GLY A CA 1
ATOM 843 C C . GLY A 1 113 ? -5.506 18.941 -8.757 1.00 90.62 113 GLY A C 1
ATOM 844 O O . GLY A 1 113 ? -6.342 19.024 -7.857 1.00 90.62 113 GLY A O 1
ATOM 845 N N . PRO A 1 114 ? -5.509 19.767 -9.821 1.00 83.44 114 PRO A N 1
ATOM 846 C CA . PRO A 1 114 ? -6.492 20.836 -9.994 1.00 83.44 114 PRO A CA 1
ATOM 847 C C . PRO A 1 114 ? -7.927 20.346 -10.204 1.00 83.44 114 PRO A C 1
ATOM 849 O O . PRO A 1 114 ? -8.852 21.069 -9.878 1.00 83.44 114 PRO A O 1
ATOM 852 N N . VAL A 1 115 ? -8.126 19.139 -10.739 1.00 86.94 115 VAL A N 1
ATOM 853 C CA . VAL A 1 115 ? -9.467 18.608 -11.035 1.00 86.94 115 VAL A CA 1
ATOM 854 C C . VAL A 1 115 ? -10.128 18.078 -9.766 1.00 86.94 115 VAL A C 1
ATOM 856 O O . VAL A 1 115 ? -11.258 18.423 -9.445 1.00 86.94 115 VAL A O 1
ATOM 859 N N . LEU A 1 116 ? -9.409 17.260 -8.996 1.00 86.06 116 LEU A N 1
ATOM 860 C CA . LEU A 1 116 ? -9.961 16.624 -7.799 1.00 86.06 116 LEU A CA 1
ATOM 861 C C . LEU A 1 116 ? -10.189 17.619 -6.657 1.00 86.06 116 LEU A C 1
ATOM 863 O O . LEU A 1 116 ? -11.024 17.373 -5.783 1.00 86.06 116 LEU A O 1
ATOM 867 N N . ILE A 1 117 ? -9.510 18.770 -6.686 1.00 83.06 117 ILE A N 1
ATOM 868 C CA . ILE A 1 117 ? -9.722 19.818 -5.690 1.00 83.06 117 ILE A CA 1
ATOM 869 C C . ILE A 1 117 ? -11.130 20.403 -5.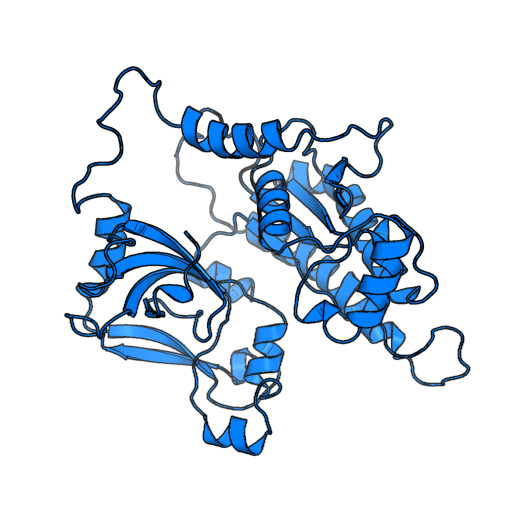744 1.00 83.06 117 ILE A C 1
ATOM 871 O O . ILE A 1 117 ? -11.700 20.704 -4.695 1.00 83.06 117 ILE A O 1
ATOM 875 N N . GLU A 1 118 ? -11.706 20.501 -6.946 1.00 78.88 118 GLU A N 1
ATOM 876 C CA . GLU A 1 118 ? -13.083 20.954 -7.165 1.00 78.88 118 GLU A CA 1
ATOM 877 C C . GLU A 1 118 ? -14.087 19.981 -6.532 1.00 78.88 118 GLU A C 1
ATOM 879 O O . GLU A 1 118 ? -15.182 20.369 -6.129 1.00 78.88 118 GLU A O 1
ATOM 884 N N . GLU A 1 119 ? -13.678 18.726 -6.349 1.00 79.62 119 GLU A N 1
ATOM 885 C CA . GLU A 1 119 ? -14.447 17.682 -5.678 1.00 79.62 119 GLU A CA 1
ATOM 886 C C . GLU A 1 119 ? -14.132 17.543 -4.178 1.00 79.62 119 GLU A C 1
ATOM 888 O O . GLU A 1 119 ? -14.575 16.588 -3.530 1.00 79.62 119 GLU A O 1
ATOM 893 N N . ASN A 1 120 ? -13.370 18.481 -3.603 1.00 82.12 120 ASN A N 1
ATOM 894 C CA . ASN A 1 120 ? -12.903 18.437 -2.215 1.00 82.12 120 ASN A CA 1
ATOM 895 C C . ASN A 1 120 ? -12.058 17.179 -1.903 1.00 82.12 120 ASN A C 1
ATOM 897 O O . ASN A 1 120 ? -12.106 16.635 -0.794 1.00 82.12 120 ASN A O 1
ATOM 901 N N . VAL A 1 121 ? -11.288 16.708 -2.890 1.00 88.31 121 VAL A N 1
ATOM 902 C CA . VAL A 1 121 ? -10.340 15.595 -2.769 1.00 88.31 121 VAL A CA 1
ATOM 903 C C . VAL A 1 121 ? -8.944 16.080 -3.145 1.00 88.31 121 VAL A C 1
ATOM 905 O O . VAL A 1 121 ? -8.704 16.568 -4.246 1.00 88.31 121 VAL A O 1
ATOM 908 N N . ARG A 1 122 ? -7.978 15.916 -2.242 1.00 91.44 122 ARG A N 1
ATOM 909 C CA . ARG A 1 122 ? -6.574 16.197 -2.548 1.00 91.44 122 ARG A CA 1
ATOM 910 C C . ARG A 1 122 ? -5.905 14.944 -3.093 1.00 91.44 122 ARG A C 1
ATOM 912 O O . ARG A 1 122 ? -6.039 13.876 -2.509 1.00 91.44 122 ARG A O 1
ATOM 919 N N . ILE A 1 123 ? -5.143 15.068 -4.171 1.00 94.75 123 ILE A N 1
ATOM 920 C CA . ILE A 1 123 ? -4.267 13.992 -4.647 1.00 94.75 123 ILE A CA 1
ATOM 921 C C . ILE A 1 123 ? -2.803 14.384 -4.458 1.00 94.75 123 ILE A C 1
ATOM 923 O O . ILE A 1 123 ? -2.439 15.541 -4.670 1.00 94.75 123 ILE A O 1
ATOM 927 N N . CYS A 1 124 ? -1.970 13.444 -4.030 1.00 95.06 124 CYS A N 1
ATOM 928 C CA . CYS A 1 124 ? -0.528 13.621 -3.871 1.00 95.06 124 CYS A CA 1
ATOM 929 C C . CYS A 1 124 ? 0.222 12.333 -4.227 1.00 95.06 124 CYS A C 1
ATOM 931 O O . CYS A 1 124 ? -0.377 11.266 -4.367 1.00 95.06 124 CYS A O 1
ATOM 933 N N . CYS A 1 125 ? 1.536 12.435 -4.405 1.00 96.12 125 CYS A N 1
ATOM 934 C CA . CYS A 1 125 ? 2.384 11.317 -4.791 1.00 96.12 125 CYS A CA 1
ATOM 935 C C . CYS A 1 125 ? 3.638 11.248 -3.920 1.00 96.12 125 CYS A C 1
ATOM 937 O O . CYS A 1 125 ? 4.345 12.239 -3.758 1.00 96.12 125 CYS A O 1
ATOM 939 N N . LEU A 1 126 ? 3.952 10.063 -3.411 1.00 95.94 126 LEU A N 1
ATOM 940 C CA . LEU A 1 126 ? 5.208 9.765 -2.734 1.00 95.94 126 LEU A CA 1
ATOM 941 C C . LEU A 1 126 ? 6.175 9.116 -3.732 1.00 95.94 126 LEU A C 1
ATOM 943 O O . LEU A 1 126 ? 5.799 8.178 -4.428 1.00 95.94 126 LEU A O 1
ATOM 947 N N . CYS A 1 127 ? 7.403 9.617 -3.829 1.00 95.31 127 CYS A N 1
ATOM 948 C CA . CYS A 1 127 ? 8.419 9.167 -4.782 1.00 95.31 127 CYS A CA 1
ATOM 949 C C . CYS A 1 127 ? 9.684 8.741 -4.017 1.00 95.31 127 CYS A C 1
ATOM 951 O O . CYS A 1 127 ? 10.619 9.532 -3.899 1.00 95.31 127 CYS A O 1
ATOM 953 N N . PRO A 1 128 ? 9.722 7.528 -3.447 1.00 93.31 128 PRO A N 1
ATOM 954 C CA . PRO A 1 128 ? 10.889 7.060 -2.709 1.00 93.31 128 PRO A CA 1
ATOM 955 C C . PRO A 1 128 ? 12.025 6.600 -3.637 1.00 93.31 128 PRO A C 1
ATOM 957 O O . PRO A 1 128 ? 11.779 6.045 -4.715 1.00 93.31 128 PRO A O 1
ATOM 960 N N . GLU A 1 129 ? 13.269 6.798 -3.196 1.00 89.38 129 GLU A N 1
ATOM 961 C CA . GLU A 1 129 ? 14.430 6.016 -3.647 1.00 89.38 129 GLU A CA 1
ATOM 962 C C . GLU A 1 129 ? 14.382 4.588 -3.050 1.00 89.38 129 GLU A C 1
ATOM 964 O O . GLU A 1 129 ? 13.317 4.069 -2.714 1.00 89.38 129 GLU A O 1
ATOM 969 N N . TYR A 1 130 ? 15.517 3.897 -2.964 1.00 86.56 130 TYR A N 1
ATOM 970 C CA . TYR A 1 130 ? 15.583 2.511 -2.514 1.00 86.56 130 TYR A CA 1
ATOM 971 C C . TYR A 1 130 ? 15.192 2.366 -1.038 1.00 86.56 130 TYR A C 1
ATOM 973 O O . TYR A 1 130 ? 15.836 2.937 -0.162 1.00 86.56 130 TYR A O 1
ATOM 981 N N . VAL A 1 131 ? 14.163 1.560 -0.764 1.00 86.50 131 VAL A N 1
ATOM 982 C CA . VAL A 1 131 ? 13.644 1.285 0.587 1.00 86.50 131 VAL A CA 1
ATOM 983 C C . VAL A 1 131 ? 13.990 -0.146 0.991 1.00 86.50 131 VAL A C 1
ATOM 985 O O . VAL A 1 131 ? 13.875 -1.062 0.170 1.00 86.50 131 VAL A O 1
ATOM 988 N N . ASP A 1 132 ? 14.392 -0.361 2.242 1.00 84.25 132 ASP A N 1
ATOM 989 C CA . ASP A 1 132 ? 14.685 -1.695 2.779 1.00 84.25 132 ASP A CA 1
ATOM 990 C C . ASP A 1 132 ? 13.394 -2.488 3.027 1.00 84.25 132 ASP A C 1
ATOM 992 O O . ASP A 1 132 ? 12.753 -2.390 4.071 1.00 84.25 132 ASP A O 1
ATOM 996 N N . THR A 1 133 ? 12.964 -3.245 2.015 1.00 81.19 133 THR A N 1
ATOM 997 C CA . THR A 1 133 ? 11.717 -4.024 2.020 1.00 81.19 133 THR A CA 1
ATOM 998 C C . THR A 1 133 ? 11.911 -5.343 1.276 1.00 81.19 133 THR A C 1
ATOM 1000 O O . THR A 1 133 ? 12.914 -5.555 0.597 1.00 81.19 133 THR A O 1
ATOM 1003 N N . ALA A 1 134 ? 10.924 -6.244 1.336 1.00 74.69 134 ALA A N 1
ATOM 1004 C CA . ALA A 1 134 ? 10.950 -7.480 0.549 1.00 74.69 134 ALA A CA 1
ATOM 1005 C C . ALA A 1 134 ? 11.118 -7.236 -0.967 1.00 74.69 134 ALA A C 1
ATOM 1007 O O . ALA A 1 134 ? 11.711 -8.073 -1.645 1.00 74.69 134 ALA A O 1
ATOM 1008 N N . PHE A 1 135 ? 10.664 -6.084 -1.479 1.00 72.69 135 PHE A N 1
ATOM 1009 C CA . PHE A 1 135 ? 10.784 -5.692 -2.887 1.00 72.69 135 PHE A CA 1
ATOM 1010 C C . PHE A 1 135 ? 12.243 -5.553 -3.349 1.00 72.69 135 PHE A C 1
ATOM 1012 O O . PHE A 1 135 ? 12.564 -5.876 -4.487 1.00 72.69 135 PHE A O 1
ATOM 1019 N N . THR A 1 136 ? 13.143 -5.103 -2.469 1.00 73.25 136 THR A N 1
ATOM 1020 C CA . THR A 1 136 ? 14.555 -4.838 -2.798 1.00 73.25 136 THR A CA 1
ATOM 1021 C C . THR A 1 136 ? 15.496 -5.989 -2.433 1.00 73.25 136 THR A C 1
ATOM 1023 O O . THR A 1 136 ? 16.647 -5.988 -2.868 1.00 73.25 136 THR A O 1
ATOM 1026 N N . ARG A 1 137 ? 15.021 -7.016 -1.708 1.00 73.50 137 ARG A N 1
ATOM 1027 C CA . ARG A 1 137 ? 15.851 -8.145 -1.237 1.00 73.50 137 ARG A CA 1
ATOM 1028 C C . ARG A 1 137 ? 16.546 -8.914 -2.358 1.00 73.50 137 ARG A C 1
ATOM 1030 O O . ARG A 1 137 ? 17.705 -9.275 -2.201 1.00 73.50 137 ARG A O 1
ATOM 1037 N N . GLY A 1 138 ? 15.864 -9.140 -3.483 1.00 69.75 138 GLY A N 1
ATOM 1038 C CA . GLY A 1 138 ? 16.426 -9.875 -4.624 1.00 69.75 138 GLY A CA 1
ATOM 1039 C C . GLY A 1 138 ? 17.594 -9.166 -5.320 1.00 69.75 138 GLY A C 1
ATOM 1040 O O . GLY A 1 138 ? 18.348 -9.809 -6.041 1.00 69.75 138 GLY A O 1
ATOM 1041 N N . SER A 1 139 ? 17.763 -7.864 -5.073 1.00 72.69 139 SER A N 1
ATOM 1042 C CA . SER A 1 139 ? 18.795 -7.025 -5.693 1.00 72.69 139 SER A CA 1
ATOM 1043 C C . SER A 1 139 ? 19.665 -6.312 -4.654 1.00 72.69 139 SER A C 1
ATOM 1045 O O . SER A 1 139 ? 20.339 -5.338 -4.992 1.00 72.69 139 SER A O 1
ATOM 1047 N N . ARG A 1 140 ? 19.642 -6.763 -3.390 1.00 75.62 140 ARG A N 1
ATOM 1048 C CA . ARG A 1 140 ? 20.238 -6.043 -2.256 1.00 75.62 140 ARG A CA 1
ATOM 1049 C C . ARG A 1 140 ? 21.732 -5.795 -2.441 1.00 75.62 140 ARG A C 1
ATOM 1051 O O . ARG A 1 140 ? 22.151 -4.649 -2.364 1.00 75.62 140 ARG A O 1
ATOM 1058 N N . ASP A 1 141 ? 22.495 -6.821 -2.807 1.00 74.38 141 ASP A N 1
ATOM 1059 C CA . ASP A 1 141 ? 23.950 -6.714 -3.003 1.00 74.38 141 ASP A CA 1
ATOM 1060 C C . ASP A 1 141 ? 24.332 -5.717 -4.110 1.00 74.38 141 ASP A C 1
ATOM 1062 O O . ASP A 1 141 ? 25.363 -5.047 -4.040 1.00 74.38 141 ASP A O 1
ATOM 1066 N N . VAL A 1 142 ? 23.505 -5.619 -5.156 1.00 75.25 142 VAL A N 1
ATOM 1067 C CA . VAL A 1 142 ? 23.712 -4.679 -6.267 1.00 75.25 142 VAL A CA 1
ATOM 1068 C C . VAL A 1 142 ? 23.367 -3.257 -5.828 1.00 75.25 142 VAL A C 1
ATOM 1070 O O . VAL A 1 142 ? 24.125 -2.328 -6.100 1.00 75.25 142 VAL A O 1
ATOM 1073 N N . LEU A 1 143 ? 22.248 -3.091 -5.116 1.00 76.69 143 LEU A N 1
ATOM 1074 C CA . LEU A 1 143 ? 21.821 -1.809 -4.558 1.00 76.69 143 LEU A CA 1
ATOM 1075 C C . LEU A 1 143 ? 22.825 -1.271 -3.538 1.00 76.69 143 LEU A C 1
ATOM 1077 O O . LEU A 1 143 ? 23.168 -0.098 -3.604 1.00 76.69 143 LEU A O 1
ATOM 1081 N N . GLU A 1 144 ? 23.315 -2.103 -2.621 1.00 75.44 144 GLU A N 1
ATOM 1082 C CA . GLU A 1 144 ? 24.280 -1.695 -1.595 1.00 75.44 144 GLU A CA 1
ATOM 1083 C C . GLU A 1 144 ? 25.590 -1.196 -2.221 1.00 75.44 144 GLU A C 1
ATOM 1085 O O . GLU A 1 144 ? 26.109 -0.161 -1.802 1.00 75.44 144 GLU A O 1
ATOM 1090 N N . LYS A 1 145 ? 26.081 -1.854 -3.281 1.00 75.19 145 LYS A N 1
ATOM 1091 C CA . LYS A 1 145 ? 27.252 -1.385 -4.043 1.00 75.19 145 LYS A CA 1
ATOM 1092 C C . LYS A 1 145 ? 26.996 -0.043 -4.731 1.00 75.19 145 LYS A C 1
ATOM 1094 O O . LYS A 1 145 ? 27.793 0.879 -4.579 1.00 75.19 145 LYS A O 1
ATOM 1099 N N . LEU A 1 146 ? 25.865 0.092 -5.427 1.00 74.75 146 LEU A N 1
ATOM 1100 C CA . LEU A 1 146 ? 25.475 1.336 -6.102 1.00 74.75 146 LEU A CA 1
ATOM 1101 C C . LEU A 1 146 ? 25.329 2.510 -5.115 1.00 74.75 146 LEU A C 1
ATOM 1103 O O . LEU A 1 146 ? 25.727 3.642 -5.396 1.00 74.75 146 LEU A O 1
ATOM 1107 N N . LEU A 1 147 ? 24.746 2.244 -3.948 1.00 76.62 147 LEU A N 1
ATOM 1108 C CA . LEU A 1 147 ? 24.542 3.232 -2.892 1.00 76.62 147 LEU A CA 1
ATOM 1109 C C . LEU A 1 147 ? 25.869 3.664 -2.255 1.00 76.62 147 LEU A C 1
ATOM 1111 O O . LEU A 1 147 ? 26.061 4.856 -2.015 1.00 76.62 147 LEU A O 1
ATOM 1115 N N . ALA A 1 148 ? 26.811 2.735 -2.062 1.00 72.38 148 ALA A N 1
ATOM 1116 C CA . ALA A 1 148 ? 28.144 3.048 -1.550 1.00 72.38 148 ALA A CA 1
ATOM 1117 C C . ALA A 1 148 ? 28.917 4.003 -2.479 1.00 72.38 148 ALA A C 1
ATOM 1119 O O . ALA A 1 148 ? 29.570 4.933 -2.006 1.00 72.38 148 ALA A O 1
ATOM 1120 N N . GLU A 1 149 ? 28.799 3.821 -3.797 1.00 72.81 149 GLU A N 1
ATOM 1121 C CA . GLU A 1 149 ? 29.435 4.689 -4.800 1.00 72.81 149 GLU A CA 1
ATOM 1122 C C . GLU A 1 149 ? 28.795 6.085 -4.878 1.00 72.81 149 GLU A C 1
ATOM 1124 O O . GLU A 1 149 ? 29.476 7.073 -5.155 1.00 72.81 149 GLU A O 1
ATOM 1129 N N . THR A 1 150 ? 27.496 6.190 -4.591 1.00 67.06 150 THR A N 1
ATOM 1130 C CA . THR A 1 150 ? 26.728 7.443 -4.686 1.00 67.06 150 THR A CA 1
ATOM 1131 C C . THR A 1 150 ? 26.571 8.180 -3.353 1.00 67.06 150 THR A C 1
ATOM 1133 O O . THR A 1 150 ? 25.898 9.207 -3.305 1.00 67.06 150 THR A O 1
ATOM 1136 N N . ARG A 1 151 ? 27.206 7.696 -2.270 1.00 70.25 151 ARG A N 1
ATOM 1137 C CA . ARG A 1 151 ? 27.014 8.179 -0.882 1.00 70.25 151 ARG A CA 1
ATOM 1138 C C . ARG A 1 151 ? 25.548 8.145 -0.418 1.00 70.25 151 ARG A C 1
ATOM 1140 O O . ARG A 1 151 ? 25.172 8.869 0.503 1.00 70.25 151 ARG A O 1
ATOM 1147 N N . GLY A 1 152 ? 24.727 7.313 -1.050 1.00 77.00 152 GLY A N 1
ATOM 1148 C CA . GLY A 1 152 ? 23.347 7.074 -0.654 1.00 77.00 152 GLY A CA 1
ATOM 1149 C C . GLY A 1 152 ? 23.245 5.968 0.396 1.00 77.00 152 GLY A C 1
ATOM 1150 O O . GLY A 1 152 ? 24.200 5.248 0.681 1.00 77.00 152 GLY A O 1
ATOM 1151 N N . ARG A 1 153 ? 22.048 5.790 0.950 1.00 85.94 153 ARG A N 1
ATOM 1152 C CA . ARG A 1 153 ? 21.692 4.630 1.779 1.00 85.94 153 ARG A CA 1
ATOM 1153 C C . ARG A 1 153 ? 20.281 4.169 1.457 1.00 85.94 153 ARG A C 1
ATOM 1155 O O . ARG A 1 153 ? 19.500 4.909 0.861 1.00 85.94 153 ARG A O 1
ATOM 1162 N N . MET A 1 154 ? 19.949 2.963 1.901 1.00 85.56 154 MET A N 1
ATOM 1163 C CA . MET A 1 154 ? 18.563 2.519 1.888 1.00 85.56 154 MET A CA 1
ATOM 1164 C C . MET A 1 154 ? 17.745 3.354 2.881 1.00 85.56 154 MET A C 1
ATOM 1166 O O . MET A 1 154 ? 18.193 3.671 3.989 1.00 85.56 154 MET A O 1
ATOM 1170 N N . LEU A 1 155 ? 16.544 3.721 2.454 1.00 87.38 155 LEU A N 1
ATOM 1171 C CA . LEU A 1 155 ? 15.527 4.338 3.290 1.00 87.38 155 LEU A CA 1
ATOM 1172 C C . LEU A 1 155 ? 14.868 3.273 4.160 1.00 87.38 155 LEU A C 1
ATOM 1174 O O . LEU A 1 155 ? 14.646 2.144 3.711 1.00 87.38 155 LEU A O 1
ATOM 1178 N N . SER A 1 156 ? 14.527 3.645 5.390 1.00 86.62 156 SER A N 1
ATOM 1179 C CA . SER A 1 156 ? 13.746 2.776 6.265 1.00 86.62 156 SER A CA 1
ATOM 1180 C C . SER A 1 156 ? 12.248 2.898 5.963 1.00 86.62 156 SER A C 1
ATOM 1182 O O . SER A 1 156 ? 11.781 3.902 5.417 1.00 86.62 156 SER A O 1
ATOM 1184 N N . VAL A 1 157 ? 11.468 1.881 6.332 1.00 85.56 157 VAL A N 1
ATOM 1185 C CA . VAL A 1 157 ? 10.004 1.914 6.178 1.00 85.56 157 VAL A CA 1
ATOM 1186 C C . VAL A 1 157 ? 9.394 3.043 7.015 1.00 85.56 157 VAL A C 1
ATOM 1188 O O . VAL A 1 157 ? 8.452 3.697 6.577 1.00 85.56 157 VAL A O 1
ATOM 1191 N N . GLU A 1 158 ? 9.970 3.338 8.179 1.00 82.94 158 GLU A N 1
ATOM 1192 C CA . GLU A 1 158 ? 9.546 4.413 9.079 1.00 82.94 158 GLU A CA 1
ATOM 1193 C C . GLU A 1 158 ? 9.728 5.796 8.443 1.00 82.94 158 GLU A C 1
ATOM 1195 O O . GLU A 1 158 ? 8.871 6.671 8.594 1.00 82.94 158 GLU A O 1
ATOM 1200 N N . GLU A 1 159 ? 10.811 6.003 7.687 1.00 85.56 159 GLU A N 1
ATOM 1201 C CA . GLU A 1 159 ? 11.028 7.247 6.943 1.00 85.56 159 GLU A CA 1
ATOM 1202 C C . GLU A 1 159 ? 9.971 7.432 5.851 1.00 85.56 159 GLU A C 1
ATOM 1204 O O . GLU A 1 159 ? 9.410 8.521 5.706 1.00 85.56 159 GLU A O 1
ATOM 1209 N N . ILE A 1 160 ? 9.641 6.357 5.130 1.00 89.44 160 ILE A N 1
ATOM 1210 C CA . ILE A 1 160 ? 8.597 6.369 4.098 1.00 89.44 160 ILE A CA 1
ATOM 1211 C C . ILE A 1 160 ? 7.214 6.593 4.709 1.00 89.44 160 ILE A C 1
ATOM 1213 O O . ILE A 1 160 ? 6.443 7.399 4.188 1.00 89.44 160 ILE A O 1
ATOM 1217 N N . ALA A 1 161 ? 6.906 5.945 5.833 1.00 85.50 161 ALA A N 1
ATOM 1218 C CA . ALA A 1 161 ? 5.657 6.147 6.557 1.00 85.50 161 ALA A CA 1
ATOM 1219 C C . ALA A 1 161 ? 5.526 7.595 7.051 1.00 85.50 161 ALA A C 1
ATOM 1221 O O . ALA A 1 161 ? 4.474 8.210 6.885 1.00 85.50 161 ALA A O 1
ATOM 1222 N N . THR A 1 162 ? 6.607 8.178 7.579 1.00 84.25 162 THR A N 1
ATOM 1223 C CA . THR A 1 162 ? 6.645 9.583 8.015 1.00 84.25 162 THR A CA 1
ATOM 1224 C C . THR A 1 162 ? 6.379 10.537 6.849 1.00 84.25 162 THR A C 1
ATOM 1226 O O . THR A 1 162 ? 5.541 11.435 6.958 1.00 84.25 162 THR A O 1
ATOM 1229 N N . ALA A 1 163 ? 7.038 10.321 5.708 1.00 86.12 163 ALA A N 1
ATOM 1230 C CA . ALA A 1 163 ? 6.824 11.114 4.501 1.00 86.12 163 ALA A CA 1
ATOM 1231 C C . ALA A 1 163 ? 5.392 10.967 3.952 1.00 86.12 163 ALA A C 1
ATOM 1233 O O . ALA A 1 163 ? 4.752 11.956 3.585 1.00 86.12 163 ALA A O 1
ATOM 1234 N N . GLY A 1 164 ? 4.861 9.742 3.943 1.00 88.56 164 GLY A N 1
ATOM 1235 C CA . GLY A 1 164 ? 3.486 9.458 3.544 1.00 88.56 164 GLY A CA 1
ATOM 1236 C C . GLY A 1 164 ? 2.466 10.142 4.455 1.00 88.56 164 GLY A C 1
ATOM 1237 O O . GLY A 1 164 ? 1.539 10.785 3.970 1.00 88.56 164 GLY A O 1
ATOM 1238 N N . MET A 1 165 ? 2.667 10.094 5.773 1.00 84.62 165 MET A N 1
ATOM 1239 C CA . MET A 1 165 ? 1.794 10.774 6.731 1.00 84.62 165 MET A CA 1
ATOM 1240 C C . MET A 1 165 ? 1.835 12.291 6.584 1.00 84.62 165 MET A C 1
ATOM 1242 O O . MET A 1 165 ? 0.789 12.933 6.655 1.00 84.62 165 MET A O 1
ATOM 1246 N N . HIS A 1 166 ? 3.003 12.872 6.312 1.00 81.62 166 HIS A N 1
ATOM 1247 C CA . HIS A 1 166 ? 3.105 14.294 6.004 1.00 81.62 166 HIS A CA 1
ATOM 1248 C C . HIS A 1 166 ? 2.244 14.679 4.788 1.00 81.62 166 HIS A C 1
ATOM 1250 O O . HIS A 1 166 ? 1.456 15.628 4.853 1.00 81.62 166 HIS A O 1
ATOM 1256 N N . LEU A 1 167 ? 2.324 13.896 3.707 1.00 86.81 167 LEU A N 1
ATOM 1257 C CA . LEU A 1 167 ? 1.487 14.080 2.524 1.00 86.81 167 LEU A CA 1
ATOM 1258 C C . LEU A 1 167 ? -0.005 13.881 2.820 1.00 86.81 167 LEU A C 1
ATOM 1260 O O . LEU A 1 167 ? -0.824 14.661 2.340 1.00 86.81 167 LEU A O 1
ATOM 1264 N N . VAL A 1 168 ? -0.381 12.865 3.596 1.00 86.31 168 VAL A N 1
ATOM 1265 C CA . VAL A 1 168 ? -1.781 12.586 3.962 1.00 86.31 168 VAL A CA 1
ATOM 1266 C C . VAL A 1 168 ? -2.362 13.729 4.787 1.00 86.31 168 VAL A C 1
ATOM 1268 O O . VAL A 1 168 ? -3.421 14.245 4.435 1.00 86.31 168 VAL A O 1
ATOM 1271 N N . CYS A 1 169 ? -1.652 14.191 5.817 1.00 82.12 169 CYS A N 1
ATOM 1272 C CA . CYS A 1 169 ? -2.093 15.291 6.672 1.00 82.12 169 CYS A CA 1
ATOM 1273 C C . CYS A 1 169 ? -2.196 16.619 5.908 1.00 82.12 169 CYS A C 1
ATOM 1275 O O . CYS A 1 169 ? -3.124 17.383 6.155 1.00 82.12 169 CYS A O 1
ATOM 1277 N N . GLY A 1 170 ? -1.275 16.887 4.970 1.00 74.56 170 GLY A N 1
ATOM 1278 C CA . GLY A 1 170 ? -1.314 18.070 4.097 1.00 74.56 170 GLY A CA 1
ATOM 1279 C C . GLY A 1 170 ? -1.301 19.406 4.836 1.00 74.56 170 GLY A C 1
ATOM 1280 O O . GLY A 1 170 ? -1.865 20.382 4.354 1.00 74.56 170 GLY A O 1
ATOM 1281 N N . ALA A 1 171 ? -0.711 19.430 6.028 1.00 66.62 171 ALA A N 1
ATOM 1282 C CA . ALA A 1 171 ? -0.734 20.593 6.903 1.00 66.62 171 ALA A CA 1
ATOM 1283 C C . ALA A 1 171 ? 0.319 21.653 6.511 1.00 66.62 171 ALA A C 1
ATOM 1285 O O . ALA A 1 171 ? 0.231 22.813 6.912 1.00 66.62 171 ALA A O 1
ATOM 1286 N N . ASP A 1 172 ? 1.291 21.258 5.687 1.00 70.69 172 ASP A N 1
ATOM 1287 C CA . ASP A 1 172 ? 2.274 22.144 5.074 1.00 70.69 172 ASP A CA 1
ATOM 1288 C C . ASP A 1 172 ? 1.732 22.723 3.759 1.00 70.69 172 ASP A C 1
ATOM 1290 O O . ASP A 1 172 ? 1.155 22.021 2.926 1.00 70.69 172 ASP A O 1
ATOM 1294 N N . ARG A 1 173 ? 1.964 24.023 3.558 1.00 69.69 173 ARG A N 1
ATOM 1295 C CA . ARG A 1 173 ? 1.577 24.783 2.361 1.00 69.69 173 ARG A CA 1
ATOM 1296 C C . ARG A 1 173 ? 2.224 24.254 1.081 1.00 69.69 173 ARG A C 1
ATOM 1298 O O . ARG A 1 173 ? 1.730 24.543 -0.014 1.00 69.69 173 ARG A O 1
ATOM 1305 N N . ASP A 1 174 ? 3.318 23.511 1.204 1.00 71.81 174 ASP A N 1
ATOM 1306 C CA . ASP A 1 174 ? 3.997 22.898 0.068 1.00 71.81 174 ASP A CA 1
ATOM 1307 C C . ASP A 1 174 ? 3.333 21.580 -0.387 1.00 71.81 174 ASP A C 1
ATOM 1309 O O . ASP A 1 174 ? 3.491 21.186 -1.546 1.00 71.81 174 ASP A O 1
ATOM 1313 N N . VAL A 1 175 ? 2.453 20.975 0.428 1.00 78.19 175 VAL A N 1
ATOM 1314 C CA . VAL A 1 175 ? 1.612 19.821 0.043 1.00 78.19 175 VAL A CA 1
ATOM 1315 C C . VAL A 1 175 ? 0.380 20.286 -0.744 1.00 78.19 175 VAL A C 1
ATOM 1317 O O . VAL A 1 175 ? -0.778 20.123 -0.353 1.00 78.19 175 VAL A O 1
ATOM 1320 N N . ARG A 1 176 ? 0.633 20.896 -1.898 1.00 83.69 176 ARG A N 1
ATOM 1321 C CA . ARG A 1 176 ? -0.411 21.363 -2.818 1.00 83.69 176 ARG A CA 1
ATOM 1322 C C . ARG A 1 176 ? -1.133 20.183 -3.487 1.00 83.69 176 ARG A C 1
ATOM 1324 O O . ARG A 1 176 ? -0.585 19.083 -3.558 1.00 83.69 176 ARG A O 1
ATOM 1331 N N . PRO A 1 177 ? -2.341 20.379 -4.035 1.00 85.12 177 PRO A N 1
ATOM 1332 C CA . PRO A 1 177 ? -2.969 19.377 -4.893 1.00 85.12 177 PRO A CA 1
ATOM 1333 C C . PRO A 1 177 ? -2.052 19.017 -6.067 1.00 85.12 177 PRO A C 1
ATOM 1335 O O . PRO A 1 177 ? -1.545 19.898 -6.759 1.00 85.12 177 PRO A O 1
ATOM 1338 N N . GLY A 1 178 ? -1.804 17.725 -6.264 1.00 89.75 178 GLY A N 1
ATOM 1339 C CA . GLY A 1 178 ? -0.837 17.210 -7.235 1.00 89.75 178 GLY A CA 1
ATOM 1340 C C . GLY A 1 178 ? 0.620 17.207 -6.753 1.00 89.75 178 GLY A C 1
ATOM 1341 O O . GLY A 1 178 ? 1.513 16.886 -7.539 1.00 89.75 178 GLY A O 1
ATOM 1342 N N . ALA A 1 179 ? 0.896 17.554 -5.488 1.00 90.88 179 ALA A N 1
ATOM 1343 C CA . ALA A 1 179 ? 2.252 17.548 -4.944 1.00 90.88 179 ALA A CA 1
ATOM 1344 C C . ALA A 1 179 ? 2.876 16.151 -5.013 1.00 90.88 179 ALA A C 1
ATOM 1346 O O . ALA A 1 179 ? 2.247 15.151 -4.668 1.00 90.88 179 ALA A O 1
ATOM 1347 N N . CYS A 1 180 ? 4.135 16.103 -5.442 1.00 93.06 180 CYS A N 1
ATOM 1348 C CA . CYS A 1 180 ? 4.924 14.882 -5.544 1.00 93.06 180 CYS A CA 1
ATOM 1349 C C . CYS A 1 180 ? 6.157 15.032 -4.651 1.00 93.06 180 CYS A C 1
ATOM 1351 O O . CYS A 1 180 ? 6.992 15.881 -4.943 1.00 93.06 180 CYS A O 1
ATOM 1353 N N . LEU A 1 181 ? 6.271 14.262 -3.573 1.00 92.69 181 LEU A N 1
ATOM 1354 C CA . LEU A 1 181 ? 7.394 14.332 -2.636 1.00 92.69 181 LEU A CA 1
ATOM 1355 C C . LEU A 1 181 ? 8.441 13.275 -2.988 1.00 92.69 181 LEU A C 1
ATOM 1357 O O . LEU A 1 181 ? 8.171 12.081 -2.890 1.00 92.69 181 LEU A O 1
ATOM 1361 N N . LEU A 1 182 ? 9.628 13.722 -3.380 1.00 91.44 182 LEU A N 1
ATOM 1362 C CA . LEU A 1 182 ? 10.813 12.900 -3.580 1.00 91.44 182 LEU A CA 1
ATOM 1363 C C . LEU A 1 182 ? 11.522 12.700 -2.239 1.00 91.44 182 LEU A C 1
ATOM 1365 O O . LEU A 1 182 ? 11.856 13.674 -1.564 1.00 91.44 182 LEU A O 1
ATOM 1369 N N . VAL A 1 183 ? 11.745 11.440 -1.871 1.00 90.81 183 VAL A N 1
ATOM 1370 C CA . VAL A 1 183 ? 12.402 11.038 -0.621 1.00 90.81 183 VAL A CA 1
ATOM 1371 C C . VAL A 1 183 ? 13.675 10.290 -0.982 1.00 90.81 183 VAL A C 1
ATOM 1373 O O . VAL A 1 183 ? 13.596 9.200 -1.553 1.00 90.81 183 VAL A O 1
ATOM 1376 N N . ARG A 1 184 ? 14.833 10.884 -0.686 1.00 87.12 184 ARG A N 1
ATOM 1377 C CA . ARG A 1 184 ? 16.142 10.369 -1.105 1.00 87.12 184 ARG A CA 1
ATOM 1378 C C . ARG A 1 184 ? 16.951 9.824 0.063 1.00 87.12 184 ARG A C 1
ATOM 1380 O O . ARG A 1 184 ? 16.842 10.301 1.196 1.00 87.12 184 ARG A O 1
ATOM 1387 N N . GLY A 1 185 ? 17.768 8.814 -0.226 1.00 83.56 185 GLY A N 1
ATOM 1388 C CA . GLY A 1 185 ? 18.610 8.128 0.752 1.00 83.56 185 GLY A CA 1
ATOM 1389 C C . GLY A 1 185 ? 19.722 9.007 1.325 1.00 83.56 185 GLY A C 1
ATOM 1390 O O . GLY A 1 185 ? 20.148 8.789 2.456 1.00 83.56 185 GLY A O 1
ATOM 1391 N N . ASP A 1 186 ? 20.143 10.046 0.604 1.00 80.56 186 ASP A N 1
ATOM 1392 C CA . ASP A 1 186 ? 21.106 11.051 1.083 1.00 80.56 186 ASP A CA 1
ATOM 1393 C C . ASP A 1 186 ? 20.526 12.011 2.142 1.00 80.56 186 ASP A C 1
ATOM 1395 O O . ASP A 1 186 ? 21.250 12.821 2.717 1.00 80.56 186 ASP A O 1
ATOM 1399 N N . GLY A 1 187 ? 19.235 11.876 2.463 1.00 74.56 187 GLY A N 1
ATOM 1400 C CA . GLY A 1 187 ? 18.545 12.678 3.468 1.00 74.56 187 GLY A CA 1
ATOM 1401 C C . GLY A 1 187 ? 17.842 13.910 2.905 1.00 74.56 187 GLY A C 1
ATOM 1402 O O . GLY A 1 187 ? 17.157 14.588 3.670 1.00 74.56 187 GLY A O 1
ATOM 1403 N N . GLU A 1 188 ? 17.940 14.181 1.602 1.00 80.25 188 GLU A N 1
ATOM 1404 C CA . GLU A 1 188 ? 17.226 15.287 0.969 1.00 80.25 188 GLU A CA 1
ATOM 1405 C C . GLU A 1 188 ? 15.794 14.896 0.598 1.00 80.25 188 GLU A C 1
ATOM 1407 O O . GLU A 1 188 ? 15.540 13.960 -0.165 1.00 80.25 188 GLU A O 1
ATOM 1412 N N . TRP A 1 189 ? 14.822 15.628 1.142 1.00 86.00 189 TRP A N 1
ATOM 1413 C CA . TRP A 1 189 ? 13.414 15.493 0.776 1.00 86.00 189 TRP A CA 1
ATOM 1414 C C . TRP A 1 189 ? 13.001 16.751 0.023 1.00 86.00 189 TRP A C 1
ATOM 1416 O O . TRP A 1 189 ? 13.309 17.863 0.451 1.00 86.00 189 TRP A O 1
ATOM 1426 N N . SER A 1 190 ? 12.338 16.600 -1.120 1.00 84.06 190 SER A N 1
ATOM 1427 C CA . SER A 1 190 ? 11.974 17.747 -1.956 1.00 84.06 190 SER A CA 1
ATOM 1428 C C . SER A 1 190 ? 10.701 17.497 -2.747 1.00 84.06 190 SER A C 1
ATOM 1430 O O . SER A 1 190 ? 10.417 16.380 -3.174 1.00 84.06 190 SER A O 1
ATOM 1432 N N . PHE A 1 191 ? 9.917 18.547 -2.978 1.00 83.25 191 PHE A N 1
ATOM 1433 C CA . PHE A 1 191 ? 8.780 18.444 -3.883 1.00 83.25 191 PHE A CA 1
ATOM 1434 C C . PHE A 1 191 ? 9.261 18.480 -5.337 1.00 83.25 191 PHE A C 1
ATOM 1436 O O . PHE A 1 191 ? 9.878 19.444 -5.797 1.00 83.25 191 PHE A O 1
ATOM 1443 N N . ALA A 1 192 ? 8.975 17.410 -6.071 1.00 62.62 192 ALA A N 1
ATOM 1444 C CA . ALA A 1 192 ? 9.393 17.222 -7.445 1.00 62.62 192 ALA A CA 1
ATOM 1445 C C . ALA A 1 192 ? 8.629 18.170 -8.389 1.00 62.62 192 ALA A C 1
ATOM 1447 O O . ALA A 1 192 ? 7.469 17.937 -8.741 1.00 62.62 192 ALA A O 1
ATOM 1448 N N . LEU A 1 193 ? 9.352 19.185 -8.878 1.00 57.50 193 LEU A N 1
ATOM 1449 C CA . LEU A 1 193 ? 9.021 20.077 -9.998 1.00 57.50 193 LEU A CA 1
ATOM 1450 C C . LEU A 1 193 ? 7.794 20.990 -9.809 1.00 57.50 193 LEU A C 1
ATOM 1452 O O . LEU A 1 193 ? 6.689 20.688 -10.259 1.00 57.50 193 LEU A O 1
ATOM 1456 N N . GLY A 1 194 ? 8.083 22.183 -9.275 1.00 38.41 194 GLY A N 1
ATOM 1457 C CA . GLY A 1 194 ? 7.336 23.430 -9.462 1.00 38.41 194 GLY A CA 1
ATOM 1458 C C . GLY A 1 194 ? 8.240 24.645 -9.202 1.00 38.41 194 GLY A C 1
ATOM 1459 O O . GLY A 1 194 ? 8.388 25.028 -8.056 1.00 38.41 194 GLY A O 1
ATOM 1460 N N . ARG A 1 195 ? 8.866 25.212 -10.254 1.00 33.66 195 ARG A N 1
ATOM 1461 C CA . ARG A 1 195 ? 9.791 26.388 -10.330 1.00 33.66 195 ARG A CA 1
ATOM 1462 C C . ARG A 1 195 ? 10.912 26.573 -9.281 1.00 33.66 195 ARG A C 1
ATOM 1464 O O . ARG A 1 195 ? 11.820 27.345 -9.556 1.00 33.66 195 ARG A O 1
ATOM 1471 N N . VAL A 1 196 ? 10.921 25.880 -8.149 1.00 35.28 196 VAL A N 1
ATOM 1472 C CA . VAL A 1 196 ? 11.967 25.911 -7.122 1.00 35.28 196 VAL A CA 1
ATOM 1473 C C . VAL A 1 196 ? 11.966 24.544 -6.435 1.00 35.28 196 VAL A C 1
ATOM 1475 O O . VAL A 1 196 ? 10.969 24.171 -5.823 1.00 35.28 196 VAL A O 1
ATOM 1478 N N . LEU A 1 197 ? 13.066 23.792 -6.533 1.00 38.72 197 LEU A N 1
ATOM 1479 C CA . LEU A 1 197 ? 13.323 22.685 -5.609 1.00 38.72 197 LEU A CA 1
ATOM 1480 C C . LEU A 1 197 ? 13.540 23.319 -4.232 1.00 38.72 197 LEU A C 1
ATOM 1482 O O . LEU A 1 197 ? 14.526 24.022 -4.028 1.00 38.72 197 LEU A O 1
ATOM 1486 N N . ARG A 1 198 ? 12.586 23.155 -3.316 1.00 48.22 198 ARG A N 1
ATOM 1487 C CA . ARG A 1 198 ? 12.765 23.550 -1.916 1.00 48.22 198 ARG A CA 1
ATOM 1488 C C . ARG A 1 198 ? 13.066 22.295 -1.116 1.00 48.22 198 ARG A C 1
ATOM 1490 O O . ARG A 1 198 ? 12.284 21.345 -1.153 1.00 48.22 198 ARG A O 1
ATOM 1497 N N . SER A 1 199 ? 14.213 22.294 -0.446 1.00 51.78 199 SER A N 1
ATOM 1498 C CA . SER A 1 199 ? 14.555 21.283 0.548 1.00 51.78 199 SER A CA 1
ATOM 1499 C C . SER A 1 199 ? 13.530 21.340 1.674 1.00 51.78 199 SER A C 1
ATOM 1501 O O . SER A 1 199 ? 13.263 22.419 2.211 1.00 51.78 199 SER A O 1
ATOM 1503 N N . VAL A 1 200 ? 12.959 20.197 2.027 1.00 54.62 200 VAL A N 1
ATOM 1504 C CA . VAL A 1 200 ? 12.055 20.088 3.165 1.00 54.62 200 VAL A CA 1
ATOM 1505 C C . VAL A 1 200 ? 12.884 19.786 4.413 1.00 54.62 200 VAL A C 1
ATOM 1507 O O . VAL A 1 200 ? 13.660 18.832 4.436 1.00 54.62 200 VAL A O 1
ATOM 1510 N N . ASP A 1 201 ? 12.747 20.617 5.443 1.00 58.06 201 ASP A N 1
ATOM 1511 C CA . ASP A 1 201 ? 13.459 20.449 6.711 1.00 58.06 201 ASP A CA 1
ATOM 1512 C C . ASP A 1 201 ? 12.863 19.271 7.507 1.00 58.06 201 ASP A C 1
ATOM 1514 O O . ASP A 1 201 ? 11.711 19.307 7.945 1.00 58.06 201 ASP A O 1
ATOM 1518 N N . ARG A 1 202 ? 13.655 18.207 7.690 1.00 50.59 202 ARG A N 1
ATOM 1519 C CA . ARG A 1 202 ? 13.241 16.961 8.357 1.00 50.59 202 ARG A CA 1
ATOM 1520 C C . ARG A 1 202 ? 12.907 17.154 9.837 1.00 50.59 202 ARG A C 1
ATOM 1522 O O . ARG A 1 202 ? 11.977 16.509 10.328 1.00 50.59 202 ARG A O 1
ATOM 1529 N N . GLU A 1 203 ? 13.622 18.032 10.543 1.00 52.31 203 GLU A N 1
ATOM 1530 C CA . GLU A 1 203 ? 13.344 18.323 11.957 1.00 52.31 203 GLU A CA 1
ATOM 1531 C C . GLU A 1 203 ? 12.032 19.095 12.097 1.00 52.31 203 GLU A C 1
ATOM 1533 O O . GLU A 1 203 ? 11.229 18.838 13.004 1.00 52.31 203 GLU A O 1
ATOM 1538 N N . ARG A 1 204 ? 11.761 19.985 11.137 1.00 47.84 204 ARG A N 1
ATOM 1539 C CA . ARG A 1 204 ? 10.489 20.695 11.026 1.00 47.84 204 ARG A CA 1
ATOM 1540 C C . ARG A 1 204 ? 9.337 19.759 10.664 1.00 47.84 204 ARG A C 1
ATOM 1542 O O . ARG A 1 204 ? 8.283 19.891 11.256 1.00 47.84 204 ARG A O 1
ATOM 1549 N N . LEU A 1 205 ? 9.520 18.768 9.792 1.00 49.28 205 LEU A N 1
ATOM 1550 C CA . LEU A 1 205 ? 8.472 17.794 9.443 1.00 49.28 205 LEU A CA 1
ATOM 1551 C C . LEU A 1 205 ? 8.063 16.894 10.605 1.00 49.28 205 LEU A C 1
ATOM 1553 O O . LEU A 1 205 ? 6.870 16.721 10.852 1.00 49.28 205 LEU A O 1
ATOM 1557 N N . GLY A 1 206 ? 9.043 16.340 11.325 1.00 43.47 206 GLY A N 1
ATOM 1558 C CA . GLY A 1 206 ? 8.771 15.587 12.543 1.00 43.47 206 GLY A CA 1
ATOM 1559 C C . GLY A 1 206 ? 8.083 16.490 13.564 1.00 43.47 206 GLY A C 1
ATOM 1560 O O . GLY A 1 206 ? 7.005 16.181 14.057 1.00 43.47 206 GLY A O 1
ATOM 1561 N N . SER A 1 207 ? 8.638 17.667 13.839 1.00 45.69 207 SER A N 1
ATOM 1562 C CA . SER A 1 207 ? 8.066 18.544 14.859 1.00 45.69 207 SER A CA 1
ATOM 1563 C C . SER A 1 207 ? 6.732 19.194 14.473 1.00 45.69 207 SER A C 1
ATOM 1565 O O . SER A 1 207 ? 5.926 19.341 15.378 1.00 45.69 207 SER A O 1
ATOM 1567 N N . GLU A 1 208 ? 6.449 19.531 13.206 1.00 38.09 208 GLU A N 1
ATOM 1568 C CA . GLU A 1 208 ? 5.206 20.163 12.708 1.00 38.09 208 GLU A CA 1
ATOM 1569 C C . GLU A 1 208 ? 4.083 19.165 12.420 1.00 38.09 208 GLU A C 1
ATOM 1571 O O . GLU A 1 208 ? 2.946 19.427 12.806 1.00 38.09 208 GLU A O 1
ATOM 1576 N N . ALA A 1 209 ? 4.367 17.998 11.826 1.00 36.38 209 ALA A N 1
ATOM 1577 C CA . ALA A 1 209 ? 3.347 16.959 11.644 1.00 36.38 209 ALA A CA 1
ATOM 1578 C C . ALA A 1 209 ? 2.854 16.432 13.003 1.00 36.38 209 ALA A C 1
ATOM 1580 O O . ALA A 1 209 ? 1.649 16.267 13.210 1.00 36.38 209 ALA A O 1
ATOM 1581 N N . TRP A 1 210 ? 3.773 16.272 13.966 1.00 33.34 210 TRP A N 1
ATOM 1582 C CA . TRP A 1 210 ? 3.437 15.946 15.352 1.00 33.34 210 TRP A CA 1
ATOM 1583 C C . TRP A 1 210 ? 2.971 17.181 16.159 1.00 33.34 210 TRP A C 1
ATOM 1585 O O . TRP A 1 210 ? 2.161 17.023 17.075 1.00 33.34 210 TRP A O 1
ATOM 1595 N N . ARG A 1 211 ? 3.398 18.421 15.838 1.00 35.44 211 ARG A N 1
ATOM 1596 C CA . ARG A 1 211 ? 2.869 19.653 16.474 1.00 35.44 211 ARG A CA 1
ATOM 1597 C C . ARG A 1 211 ? 1.445 19.926 16.070 1.00 35.44 211 ARG A C 1
ATOM 1599 O O . ARG A 1 211 ? 0.707 20.299 16.951 1.00 35.44 211 ARG A O 1
ATOM 1606 N N . LEU A 1 212 ? 1.021 19.742 14.827 1.00 36.88 212 LEU A N 1
ATOM 1607 C CA . LEU A 1 212 ? -0.357 20.051 14.425 1.00 36.88 212 LEU A CA 1
ATOM 1608 C C . LEU A 1 212 ? -1.352 19.043 15.028 1.00 36.88 212 LEU A C 1
ATOM 1610 O O . LEU A 1 212 ? -2.464 19.419 15.394 1.00 36.88 212 LEU A O 1
ATOM 1614 N N . GLN A 1 213 ? -0.911 17.809 15.308 1.00 37.09 213 GLN A N 1
ATOM 1615 C CA . GLN A 1 213 ? -1.609 16.900 16.231 1.00 37.09 213 GLN A CA 1
ATOM 1616 C C . GLN A 1 213 ? -1.600 17.377 17.701 1.00 37.09 213 GLN A C 1
ATOM 1618 O O . GLN A 1 213 ? -2.541 17.085 18.441 1.00 37.09 213 GLN A O 1
ATOM 1623 N N . ARG A 1 214 ? -0.558 18.096 18.149 1.00 33.34 214 ARG A N 1
ATOM 1624 C CA . ARG A 1 214 ? -0.436 18.666 19.510 1.00 33.34 214 ARG A CA 1
ATOM 1625 C C . ARG A 1 214 ? -1.080 20.048 19.693 1.00 33.34 214 ARG A C 1
ATOM 1627 O O . ARG A 1 214 ? -1.454 20.350 20.813 1.00 33.34 214 ARG A O 1
ATOM 1634 N N . GLU A 1 215 ? -1.194 20.874 18.660 1.00 35.50 215 GLU A N 1
ATOM 1635 C CA . GLU A 1 215 ? -1.745 22.240 18.657 1.00 35.50 215 GLU A CA 1
ATOM 1636 C C . GLU A 1 215 ? -3.260 22.214 18.430 1.00 35.50 215 GLU A C 1
ATOM 1638 O O . GLU A 1 215 ? -3.971 23.091 18.907 1.00 35.50 215 GLU A O 1
ATOM 1643 N N . ALA A 1 216 ? -3.780 21.139 17.823 1.00 34.91 216 ALA A N 1
ATOM 1644 C CA . ALA A 1 216 ? -5.185 20.754 17.938 1.00 34.91 216 ALA A CA 1
ATOM 1645 C C . ALA A 1 216 ? -5.560 20.245 19.353 1.00 34.91 216 ALA A C 1
ATOM 1647 O O . ALA A 1 216 ? -6.728 19.945 19.607 1.00 34.91 216 ALA A O 1
ATOM 1648 N N . ARG A 1 217 ? -4.597 20.144 20.288 1.00 35.44 217 ARG A N 1
ATOM 1649 C CA . ARG A 1 217 ? -4.865 20.011 21.730 1.00 35.44 217 ARG A CA 1
ATOM 1650 C C . ARG A 1 217 ? -4.686 21.379 22.412 1.00 35.44 217 ARG A C 1
ATOM 1652 O O . ARG A 1 217 ? -3.775 22.116 22.039 1.00 35.44 217 ARG A O 1
ATOM 1659 N N . PRO A 1 218 ? -5.508 21.727 23.419 1.00 27.81 218 PRO A N 1
ATOM 1660 C CA . PRO A 1 218 ? -5.410 23.014 24.107 1.00 27.81 218 PRO A CA 1
ATOM 1661 C C . PRO A 1 218 ? -4.016 23.270 24.709 1.00 27.81 218 PRO A C 1
ATOM 1663 O O . PRO A 1 218 ? -3.312 22.337 25.100 1.00 27.81 218 PRO A O 1
ATOM 1666 N N . ALA A 1 219 ? -3.643 24.554 24.774 1.00 32.38 219 ALA A N 1
ATOM 1667 C CA . ALA A 1 219 ? -2.314 25.062 25.110 1.00 32.38 219 ALA A CA 1
ATOM 1668 C C . ALA A 1 219 ? -1.709 24.505 26.416 1.00 32.38 219 ALA A C 1
ATOM 1670 O O . ALA A 1 219 ? -2.369 24.358 27.443 1.00 32.38 219 ALA A O 1
ATOM 1671 N N . GLN A 1 220 ? -0.395 24.259 26.369 1.00 34.03 220 GLN A N 1
ATOM 1672 C CA . GLN A 1 220 ? 0.443 23.747 27.458 1.00 34.03 220 GLN A CA 1
ATOM 1673 C C . GLN A 1 220 ? 0.630 24.774 28.592 1.00 34.03 220 GLN A C 1
ATOM 1675 O O . GLN A 1 220 ? 1.689 25.383 28.722 1.00 34.03 220 GLN A O 1
ATOM 1680 N N . GLY A 1 221 ? -0.392 24.923 29.436 1.00 32.44 221 GLY A N 1
ATOM 1681 C CA . GLY A 1 221 ? -0.291 25.455 30.804 1.00 32.44 221 GLY A CA 1
ATOM 1682 C C . GLY A 1 221 ? -0.424 24.371 31.883 1.00 32.44 221 GLY A C 1
ATOM 1683 O O . GLY A 1 221 ? 0.075 24.532 32.990 1.00 32.44 221 GLY A O 1
ATOM 1684 N N . GLU A 1 222 ? -1.002 23.215 31.547 1.00 33.62 222 GLU A N 1
ATOM 1685 C CA . GLU A 1 222 ? -1.199 22.087 32.465 1.00 33.62 222 GLU A CA 1
ATOM 1686 C C . GLU A 1 222 ? -0.212 20.958 32.149 1.00 33.62 222 GLU A C 1
ATOM 1688 O O . GLU A 1 222 ? -0.541 19.912 31.580 1.00 33.62 222 GLU A O 1
ATOM 1693 N N . LYS A 1 223 ? 1.058 21.173 32.503 1.00 35.75 223 LYS A N 1
ATOM 1694 C CA . LYS A 1 223 ? 2.071 20.111 32.522 1.00 35.75 223 LYS A CA 1
ATOM 1695 C C . LYS A 1 223 ? 1.733 19.116 33.643 1.00 35.75 223 LYS A C 1
ATOM 1697 O O . LYS A 1 223 ? 2.283 19.241 34.728 1.00 35.75 223 LYS A O 1
ATOM 1702 N N . ASN A 1 224 ? 0.786 18.201 33.381 1.00 32.16 224 ASN A N 1
ATOM 1703 C CA . ASN A 1 224 ? 0.657 16.831 33.931 1.00 32.16 224 ASN A CA 1
ATOM 1704 C C . ASN A 1 224 ? -0.737 16.172 33.749 1.00 32.16 224 ASN A C 1
ATOM 1706 O O . ASN A 1 224 ? -0.937 15.089 34.292 1.00 32.16 224 ASN A O 1
ATOM 1710 N N . ALA A 1 225 ? -1.688 16.737 32.984 1.00 33.34 225 ALA A N 1
ATOM 1711 C CA . ALA A 1 225 ? -3.093 16.281 33.051 1.00 33.34 225 ALA A CA 1
ATOM 1712 C C . ALA A 1 225 ? -3.768 15.739 31.760 1.00 33.34 225 ALA A C 1
ATOM 1714 O O . ALA A 1 225 ? -4.929 15.352 31.831 1.00 33.34 225 ALA A O 1
ATOM 1715 N N . LEU A 1 226 ? -3.107 15.653 30.590 1.00 30.69 226 LEU A N 1
ATOM 1716 C CA . LEU A 1 226 ? -3.806 15.362 29.305 1.00 30.69 226 LEU A CA 1
ATOM 1717 C C . LEU A 1 226 ? -3.483 14.030 28.598 1.00 30.69 226 LEU A C 1
ATOM 1719 O O . LEU A 1 226 ? -3.826 13.820 27.433 1.00 30.69 226 LEU A O 1
ATOM 1723 N N . LEU A 1 227 ? -2.902 13.079 29.314 1.00 34.09 227 LEU A N 1
ATOM 1724 C CA . LEU A 1 227 ? -3.370 11.698 29.229 1.00 34.09 227 LEU A CA 1
ATOM 1725 C C . LEU A 1 227 ? -3.760 11.361 30.662 1.00 34.09 227 LEU A C 1
ATOM 1727 O O . LEU A 1 227 ? -2.896 11.505 31.534 1.00 34.09 227 LEU A O 1
ATOM 1731 N N . PRO A 1 228 ? -5.003 10.936 30.951 1.00 31.09 228 PRO A N 1
ATOM 1732 C CA . PRO A 1 228 ? -5.231 10.260 32.210 1.00 31.09 228 PRO A CA 1
ATOM 1733 C C . PRO A 1 228 ? -4.182 9.150 32.270 1.00 31.09 228 PRO A C 1
ATOM 1735 O O . PRO A 1 228 ? -4.140 8.289 31.391 1.00 31.09 228 PRO A O 1
ATOM 1738 N N . LYS A 1 229 ? -3.323 9.153 33.292 1.00 38.28 229 LYS A N 1
ATOM 1739 C CA . LYS A 1 229 ? -2.533 7.972 33.680 1.00 38.28 229 LYS A CA 1
ATOM 1740 C C . LYS A 1 229 ? -3.449 6.883 34.259 1.00 38.28 229 LYS A C 1
ATOM 1742 O O . LYS A 1 229 ? -3.108 6.191 35.210 1.00 38.28 229 LYS A O 1
ATOM 1747 N N . HIS A 1 230 ? -4.639 6.750 33.698 1.00 38.59 230 HIS A N 1
ATOM 1748 C CA . HIS A 1 230 ? -5.696 5.899 34.175 1.00 38.59 230 HIS A CA 1
ATOM 1749 C C . HIS A 1 230 ? -6.264 5.162 32.980 1.00 38.59 230 HIS A C 1
ATOM 1751 O O . HIS A 1 230 ? -6.369 5.697 31.879 1.00 38.59 230 HIS A O 1
ATOM 1757 N N . ALA A 1 231 ? -6.609 3.915 33.243 1.00 47.31 231 ALA A N 1
ATOM 1758 C CA . ALA A 1 231 ? -7.151 2.902 32.362 1.00 47.31 231 ALA A CA 1
ATOM 1759 C C . ALA A 1 231 ? -8.421 3.299 31.563 1.00 47.31 231 ALA A C 1
ATOM 1761 O O . ALA A 1 231 ? -9.007 2.415 30.949 1.00 47.31 231 ALA A O 1
ATOM 1762 N N . ASP A 1 232 ? -8.817 4.577 31.529 1.00 51.97 232 ASP A N 1
ATOM 1763 C CA . ASP A 1 232 ? -10.110 5.107 31.076 1.00 51.97 232 ASP A CA 1
ATOM 1764 C C . ASP A 1 232 ? -9.968 6.234 30.029 1.00 51.97 232 ASP A C 1
ATOM 1766 O O . ASP A 1 232 ? -10.596 7.289 30.118 1.00 51.97 232 ASP A O 1
ATOM 1770 N N . SER A 1 233 ? -9.135 6.045 29.001 1.00 65.81 233 SER A N 1
ATOM 1771 C CA . SER A 1 233 ? -9.223 6.882 27.793 1.00 65.81 233 SER A CA 1
ATOM 1772 C C . SER A 1 233 ? -10.398 6.423 26.915 1.00 65.81 233 SER A C 1
ATOM 1774 O O . SER A 1 233 ? -10.754 5.245 26.914 1.00 65.81 233 SER A O 1
ATOM 1776 N N . ALA A 1 234 ? -10.999 7.318 26.120 1.00 76.25 234 ALA A N 1
ATOM 1777 C CA . ALA A 1 234 ? -12.065 6.939 25.178 1.00 76.25 234 ALA A CA 1
ATOM 1778 C C . ALA A 1 234 ? -11.625 5.819 24.212 1.00 76.25 234 ALA A C 1
ATOM 1780 O O . ALA A 1 234 ? -12.424 4.958 23.853 1.00 76.25 234 ALA A O 1
ATOM 1781 N N . LEU A 1 235 ? -10.336 5.793 23.851 1.00 78.38 235 LEU A N 1
ATOM 1782 C CA . LEU A 1 235 ? -9.723 4.724 23.061 1.00 78.38 235 LEU A CA 1
ATOM 1783 C C . LEU A 1 235 ? -9.591 3.417 23.851 1.00 78.38 235 LEU A C 1
ATOM 1785 O O . LEU A 1 235 ? -9.856 2.362 23.288 1.00 78.38 235 LEU A O 1
ATOM 1789 N N . ALA A 1 236 ? -9.234 3.464 25.138 1.00 82.69 236 ALA A N 1
ATOM 1790 C CA . ALA A 1 236 ? -9.201 2.281 25.998 1.00 82.69 236 ALA A CA 1
ATOM 1791 C C . ALA A 1 236 ? -10.605 1.692 26.197 1.00 82.69 236 ALA A C 1
ATOM 1793 O O . ALA A 1 236 ? -10.780 0.479 26.098 1.00 82.69 236 ALA A O 1
ATOM 1794 N N . SER A 1 237 ? -11.609 2.546 26.422 1.00 84.12 237 SER A N 1
ATOM 1795 C CA . SER A 1 237 ? -13.012 2.139 26.540 1.00 84.12 237 SER A CA 1
ATOM 1796 C C . SER A 1 237 ? -13.520 1.513 25.239 1.00 84.12 237 SER A C 1
ATOM 1798 O O . SER A 1 237 ? -14.011 0.386 25.251 1.00 84.12 237 SER A O 1
ATOM 1800 N N . TRP A 1 238 ? -13.282 2.171 24.098 1.00 86.56 238 TRP A N 1
ATOM 1801 C CA . TRP A 1 238 ? -13.577 1.609 22.780 1.00 86.56 238 TRP A CA 1
ATOM 1802 C C . TRP A 1 238 ? -12.853 0.276 22.568 1.00 86.56 238 TRP A C 1
ATOM 1804 O O . TRP A 1 238 ? -13.480 -0.719 22.228 1.00 86.56 238 TRP A O 1
ATOM 1814 N N . ALA A 1 239 ? -11.551 0.182 22.819 1.00 88.12 239 ALA A N 1
ATOM 1815 C CA . ALA A 1 239 ? -10.829 -1.072 22.637 1.00 88.12 239 ALA A CA 1
ATOM 1816 C C . ALA A 1 239 ? -11.405 -2.193 23.519 1.00 88.12 239 ALA A C 1
ATOM 1818 O O . ALA A 1 239 ? -11.634 -3.290 23.020 1.00 88.12 239 ALA A O 1
ATOM 1819 N N . ARG A 1 240 ? -11.734 -1.917 24.787 1.00 86.81 240 ARG A N 1
ATOM 1820 C CA . ARG A 1 240 ? -12.290 -2.905 25.728 1.00 86.81 240 ARG A CA 1
ATOM 1821 C C . ARG A 1 240 ? -13.742 -3.282 25.484 1.00 86.81 240 ARG A C 1
ATOM 1823 O O . ARG A 1 240 ? -14.118 -4.397 25.822 1.00 86.81 240 ARG A O 1
ATOM 1830 N N . GLU A 1 241 ? -14.550 -2.412 24.886 1.00 86.62 241 GLU A N 1
ATOM 1831 C CA . GLU A 1 241 ? -15.935 -2.732 24.516 1.00 86.62 241 GLU A CA 1
ATOM 1832 C C . GLU A 1 241 ? -15.998 -4.023 23.684 1.00 86.62 241 GLU A C 1
ATOM 1834 O O . GLU A 1 241 ? -16.895 -4.846 23.865 1.00 86.62 241 GLU A O 1
ATOM 1839 N N . SER A 1 242 ? -14.994 -4.257 22.835 1.00 78.50 242 SER A N 1
ATOM 1840 C CA . SER A 1 242 ? -14.885 -5.485 22.042 1.00 78.50 242 SER A CA 1
ATOM 1841 C C . SER A 1 242 ? -14.815 -6.767 22.885 1.00 78.50 242 SER A C 1
ATOM 1843 O O . SER A 1 242 ? -15.255 -7.814 22.416 1.00 78.50 242 SER A O 1
ATOM 1845 N N . LEU A 1 243 ? -14.339 -6.679 24.133 1.00 86.06 243 LEU A N 1
ATOM 1846 C CA . LEU A 1 243 ? -14.222 -7.799 25.070 1.00 86.06 243 LEU A CA 1
ATOM 1847 C C . LEU A 1 243 ? -15.562 -8.207 25.686 1.00 86.06 243 LEU A C 1
ATOM 1849 O O . LEU A 1 243 ? -15.689 -9.313 26.199 1.00 86.06 243 LEU A O 1
ATOM 1853 N N . SER A 1 244 ? -16.562 -7.322 25.643 1.00 84.19 244 SER A N 1
ATOM 1854 C CA . SER A 1 244 ? -17.908 -7.611 26.153 1.00 84.19 244 SER A CA 1
ATOM 1855 C C . SER A 1 244 ? -18.721 -8.517 25.223 1.00 84.19 244 SER A C 1
ATOM 1857 O O . SER A 1 244 ? -19.756 -9.053 25.619 1.00 84.19 244 SER A O 1
ATOM 1859 N N . ARG A 1 245 ? -18.268 -8.695 23.975 1.00 86.50 245 ARG A N 1
ATOM 1860 C CA . ARG A 1 245 ? -18.942 -9.526 22.976 1.00 86.50 245 ARG A CA 1
ATOM 1861 C C . ARG A 1 245 ? -18.520 -10.991 23.155 1.00 86.50 245 ARG A C 1
ATOM 1863 O O . ARG A 1 245 ? -17.355 -11.254 23.430 1.00 86.50 245 ARG A O 1
ATOM 1870 N N . PRO A 1 246 ? -19.419 -11.967 22.934 1.00 88.94 246 PRO A N 1
ATOM 1871 C CA . PRO A 1 246 ? -19.060 -13.385 23.022 1.00 88.94 246 PRO A CA 1
ATOM 1872 C C . PRO A 1 246 ? -18.170 -13.838 21.855 1.00 88.94 246 PRO A C 1
ATOM 1874 O O . PRO A 1 246 ? -17.449 -14.827 21.959 1.00 88.94 246 PRO A O 1
ATOM 1877 N N . SER A 1 247 ? -18.235 -13.132 20.725 1.00 95.19 247 SER A N 1
ATOM 1878 C CA . SER A 1 247 ? -17.471 -13.437 19.522 1.00 95.19 247 SER A CA 1
ATOM 1879 C C . SER A 1 247 ? -17.186 -12.183 18.701 1.00 95.19 247 SER A C 1
ATOM 1881 O O . SER A 1 247 ? -17.837 -11.147 18.862 1.00 95.19 247 SER A O 1
ATOM 1883 N N . PHE A 1 248 ? -16.217 -12.305 17.801 1.00 94.75 248 PHE A N 1
ATOM 1884 C CA . PHE A 1 248 ? -15.839 -11.295 16.825 1.00 94.75 248 PHE A CA 1
ATOM 1885 C C . PHE A 1 248 ? -15.748 -11.915 15.425 1.00 94.75 248 PHE A C 1
ATOM 1887 O O . PHE A 1 248 ? -15.695 -13.139 15.270 1.00 94.75 248 PHE A O 1
ATOM 1894 N N . GLN A 1 249 ? -15.769 -11.070 14.399 1.00 95.75 249 GLN A N 1
ATOM 1895 C CA . GLN A 1 249 ? -15.684 -11.472 12.997 1.00 95.75 249 GLN A CA 1
ATOM 1896 C C . GLN A 1 249 ? -14.275 -11.288 12.442 1.00 95.75 249 GLN A C 1
ATOM 1898 O O . GLN A 1 249 ? -13.576 -10.321 12.755 1.00 95.75 249 GLN A O 1
ATOM 1903 N N . ARG A 1 250 ? -13.885 -12.195 11.549 1.00 96.56 250 ARG A N 1
ATOM 1904 C CA . ARG A 1 250 ? -12.650 -12.088 10.771 1.00 96.56 250 ARG A CA 1
ATOM 1905 C C . ARG A 1 250 ? -12.764 -12.769 9.425 1.00 96.56 250 ARG A C 1
ATOM 1907 O O . ARG A 1 250 ? -13.575 -13.674 9.239 1.00 96.56 250 ARG A O 1
ATOM 1914 N N . VAL A 1 251 ? -11.919 -12.349 8.500 1.00 96.94 251 VAL A N 1
ATOM 1915 C CA . VAL A 1 251 ? -11.805 -12.932 7.171 1.00 96.94 251 VAL A CA 1
ATOM 1916 C C . VAL A 1 251 ? -10.762 -14.045 7.202 1.00 96.94 251 VAL A C 1
ATOM 1918 O O . VAL A 1 251 ? -9.647 -13.871 7.701 1.00 96.94 251 VAL A O 1
ATOM 1921 N N . VAL A 1 252 ? -11.124 -15.201 6.655 1.00 97.62 252 VAL A N 1
ATOM 1922 C CA . VAL A 1 252 ? -10.205 -16.323 6.432 1.00 97.62 252 VAL A CA 1
ATOM 1923 C C . VAL A 1 252 ? -10.153 -16.679 4.963 1.00 97.62 252 VAL A C 1
ATOM 1925 O O . VAL A 1 252 ? -11.169 -16.604 4.272 1.00 97.62 252 VAL A O 1
ATOM 1928 N N . VAL A 1 253 ? -8.986 -17.121 4.511 1.00 97.62 253 VAL A N 1
ATOM 1929 C CA . VAL A 1 253 ? -8.828 -17.831 3.245 1.00 97.62 253 VAL A CA 1
ATOM 1930 C C . VAL A 1 253 ? -9.312 -19.263 3.461 1.00 97.62 253 VAL A C 1
ATOM 1932 O O . VAL A 1 253 ? -8.844 -19.938 4.376 1.00 97.62 253 VAL A O 1
ATOM 1935 N N . HIS A 1 254 ? -10.278 -19.719 2.664 1.00 97.75 254 HIS A N 1
ATOM 1936 C CA . HIS A 1 254 ? -10.845 -21.072 2.747 1.00 97.75 254 HIS A CA 1
ATOM 1937 C C . HIS A 1 254 ? -10.622 -21.908 1.481 1.00 97.75 254 HIS A C 1
ATOM 1939 O O . HIS A 1 254 ? -10.910 -23.103 1.485 1.00 97.75 254 HIS A O 1
ATOM 1945 N N . LEU A 1 255 ? -10.120 -21.297 0.408 1.00 97.06 255 LEU A N 1
ATOM 1946 C CA . LEU A 1 255 ? -9.619 -21.976 -0.782 1.00 97.06 255 LEU A CA 1
ATOM 1947 C C . LEU A 1 255 ? -8.495 -21.153 -1.410 1.00 97.06 255 LEU A C 1
ATOM 1949 O O . LEU A 1 255 ? -8.457 -19.934 -1.240 1.00 97.06 255 LEU A O 1
ATOM 1953 N N . LEU A 1 256 ? -7.605 -21.811 -2.153 1.00 97.62 256 LEU A N 1
ATOM 1954 C CA . LEU A 1 256 ? -6.525 -21.127 -2.858 1.00 97.62 256 LEU A CA 1
ATOM 1955 C C . LEU A 1 256 ? -7.037 -20.541 -4.177 1.00 97.62 256 LEU A C 1
ATOM 1957 O O . LEU A 1 256 ? -7.462 -21.279 -5.065 1.00 97.62 256 LEU A O 1
ATOM 1961 N N . SER A 1 257 ? -7.012 -19.216 -4.322 1.00 95.38 257 SER A N 1
ATOM 1962 C CA . SER A 1 257 ? -7.416 -18.534 -5.559 1.00 95.38 257 SER A CA 1
ATOM 1963 C C . SER A 1 257 ? -6.903 -17.097 -5.604 1.00 95.38 257 SER A C 1
ATOM 1965 O O . SER A 1 257 ? -6.686 -16.466 -4.577 1.00 95.38 257 SER A O 1
ATOM 1967 N N . THR A 1 258 ? -6.751 -16.552 -6.812 1.00 88.44 258 THR A N 1
ATOM 1968 C CA . THR A 1 258 ? -6.488 -15.121 -7.036 1.00 88.44 258 THR A CA 1
ATOM 1969 C C . THR A 1 258 ? -7.762 -14.268 -7.018 1.00 88.44 258 THR A C 1
ATOM 1971 O O . THR A 1 258 ? -7.686 -13.041 -7.055 1.00 88.44 258 THR A O 1
ATOM 1974 N N . LYS A 1 259 ? -8.948 -14.887 -6.971 1.00 90.12 259 LYS A N 1
ATOM 1975 C CA . LYS A 1 259 ? -10.231 -14.193 -6.799 1.00 90.12 259 LYS A CA 1
ATOM 1976 C C . LYS A 1 259 ? -10.548 -14.094 -5.311 1.00 90.12 259 LYS A C 1
ATOM 1978 O O . LYS A 1 259 ? -11.085 -15.031 -4.730 1.00 90.12 259 LYS A O 1
ATOM 1983 N N . PHE A 1 260 ? -10.157 -12.985 -4.689 1.00 89.19 260 PHE A N 1
ATOM 1984 C CA . PHE A 1 260 ? -10.181 -12.821 -3.230 1.00 89.19 260 PHE A CA 1
ATOM 1985 C C . PHE A 1 260 ? -11.566 -12.997 -2.602 1.00 89.19 260 PHE A C 1
ATOM 1987 O O . PHE A 1 260 ? -11.693 -13.594 -1.539 1.00 89.19 260 PHE A O 1
ATOM 1994 N N . ASP A 1 261 ? -12.603 -12.510 -3.273 1.00 88.06 261 ASP A N 1
ATOM 1995 C CA . ASP A 1 261 ? -14.004 -12.660 -2.877 1.00 88.06 261 ASP A CA 1
ATOM 1996 C C . ASP A 1 261 ? 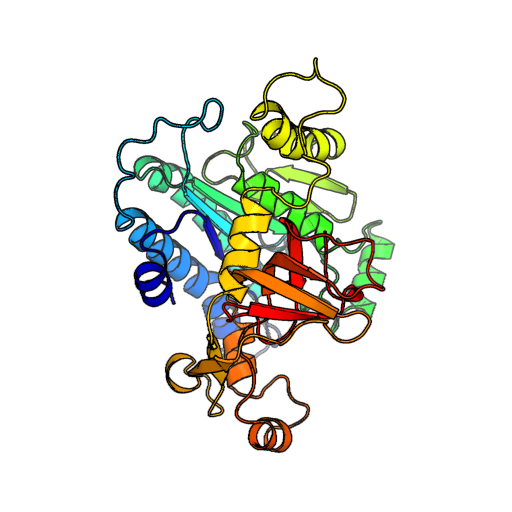-14.455 -14.127 -2.832 1.00 88.06 261 ASP A C 1
ATOM 1998 O O . ASP A 1 261 ? -15.271 -14.489 -1.993 1.00 88.06 261 ASP A O 1
ATOM 2002 N N . GLN A 1 262 ? -13.898 -14.977 -3.698 1.00 94.50 262 GLN A N 1
ATOM 2003 C CA . GLN A 1 262 ? -14.164 -16.419 -3.722 1.00 94.50 262 GLN A CA 1
ATOM 2004 C C . GLN A 1 262 ? -13.221 -17.201 -2.808 1.00 94.50 262 GLN A C 1
ATOM 2006 O O . GLN A 1 262 ? -13.578 -18.268 -2.321 1.00 94.50 262 GLN A O 1
ATOM 2011 N N . ALA A 1 263 ? -11.999 -16.698 -2.620 1.00 95.06 263 ALA A N 1
ATOM 2012 C CA . ALA A 1 263 ? -10.984 -17.313 -1.775 1.00 95.06 263 ALA A CA 1
ATOM 2013 C C . ALA A 1 263 ? -11.291 -17.150 -0.285 1.00 95.06 263 ALA A C 1
ATOM 2015 O O . ALA A 1 263 ? -10.795 -17.927 0.535 1.00 95.06 263 ALA A O 1
ATOM 2016 N N . THR A 1 264 ? -12.067 -16.122 0.071 1.00 97.38 264 THR A N 1
ATOM 2017 C CA . THR A 1 264 ? -12.260 -15.707 1.454 1.00 97.38 264 THR A CA 1
ATOM 2018 C C . THR A 1 264 ? -13.709 -15.714 1.908 1.00 97.38 264 THR A C 1
ATOM 2020 O O . THR A 1 264 ? -14.645 -15.556 1.133 1.00 97.38 264 THR A O 1
ATOM 2023 N N . ARG A 1 265 ? -13.894 -15.893 3.216 1.00 96.62 265 ARG A N 1
ATOM 2024 C CA . ARG A 1 265 ? -15.197 -15.779 3.873 1.00 96.62 265 ARG A CA 1
ATOM 2025 C C . ARG A 1 265 ? -15.051 -15.213 5.275 1.00 96.62 265 ARG A C 1
ATOM 2027 O O . ARG A 1 265 ? -13.993 -15.339 5.896 1.00 96.62 265 ARG A O 1
ATOM 2034 N N . LEU A 1 266 ? -16.133 -14.635 5.784 1.00 96.81 266 LEU A N 1
ATOM 2035 C CA . LEU A 1 266 ? -16.228 -14.241 7.184 1.00 96.81 266 LEU A CA 1
ATOM 2036 C C . LEU A 1 266 ? -16.456 -15.468 8.067 1.00 96.81 266 LEU A C 1
ATOM 2038 O O . LEU A 1 266 ? -17.252 -16.350 7.739 1.00 96.81 266 LEU A O 1
ATOM 2042 N N . VAL A 1 267 ? -15.760 -15.505 9.197 1.00 95.94 267 VAL A N 1
ATOM 2043 C CA . VAL A 1 267 ? -15.972 -16.481 10.264 1.00 95.94 267 VAL A CA 1
ATOM 2044 C C . VAL A 1 267 ? -16.072 -15.766 11.602 1.00 95.94 267 VAL A C 1
ATOM 2046 O O . VAL A 1 267 ? -15.348 -14.806 11.874 1.00 95.94 267 VAL A O 1
ATOM 2049 N N . SER A 1 268 ? -16.961 -16.280 12.446 1.00 96.06 268 SER A N 1
ATOM 2050 C CA . SER A 1 268 ? -17.081 -15.869 13.838 1.00 96.06 268 SER A CA 1
ATOM 2051 C C . SER A 1 268 ? -16.111 -16.680 14.695 1.00 96.06 268 SER A C 1
ATOM 2053 O O . SER A 1 268 ? -16.005 -17.896 14.527 1.00 96.06 268 SER A O 1
ATOM 2055 N N . GLN A 1 269 ? -15.400 -16.016 15.603 1.00 92.94 269 GLN A N 1
ATOM 2056 C CA . GLN A 1 269 ? -14.523 -16.652 16.584 1.00 92.94 269 GLN A CA 1
ATOM 2057 C C . GLN A 1 269 ? -14.794 -16.102 17.985 1.00 92.94 269 GLN A C 1
ATOM 2059 O O . GLN A 1 269 ? -15.149 -14.928 18.113 1.00 92.94 269 GLN A O 1
ATOM 2064 N N . PRO A 1 270 ? -14.643 -16.922 19.038 1.00 95.62 270 PRO A N 1
ATOM 2065 C CA . PRO A 1 270 ? -14.797 -16.448 20.405 1.00 95.62 270 PRO A CA 1
ATOM 2066 C C . PRO A 1 270 ? -13.737 -15.394 20.721 1.00 95.62 270 PRO A C 1
ATOM 2068 O O . PRO A 1 270 ? -12.590 -15.505 20.285 1.00 95.62 270 PRO A O 1
ATOM 2071 N N . VAL A 1 271 ? -14.115 -14.379 21.496 1.00 93.94 271 VAL A N 1
ATOM 2072 C CA . VAL A 1 271 ? -13.148 -13.400 22.003 1.00 93.94 271 VAL A CA 1
ATOM 2073 C C . VAL A 1 271 ? -12.110 -14.123 22.879 1.00 93.94 271 VAL A C 1
ATOM 2075 O O . VAL A 1 271 ? -12.501 -14.960 23.699 1.00 93.94 271 VAL A O 1
ATOM 2078 N N . PRO A 1 272 ? -10.801 -13.837 22.730 1.00 91.06 272 PRO A N 1
ATOM 2079 C CA . PRO A 1 272 ? -9.766 -14.456 23.551 1.00 91.06 272 PRO A CA 1
ATOM 2080 C C . PRO A 1 272 ? -10.004 -14.222 25.045 1.00 91.06 272 PRO A C 1
ATOM 2082 O O . PRO A 1 272 ? -10.237 -13.092 25.477 1.00 91.06 272 PRO A O 1
ATOM 2085 N N . ALA A 1 273 ? -9.921 -15.293 25.833 1.00 88.31 273 ALA A N 1
ATOM 2086 C CA . ALA A 1 273 ? -10.053 -15.208 27.280 1.00 88.31 273 ALA A CA 1
ATOM 2087 C C . ALA A 1 273 ? -8.857 -14.472 27.902 1.00 88.31 273 ALA A C 1
ATOM 2089 O O . ALA A 1 273 ? -7.721 -14.587 27.437 1.00 88.31 273 ALA A O 1
ATOM 2090 N N . LEU A 1 274 ? -9.124 -13.737 28.981 1.00 88.69 274 LEU A N 1
ATOM 2091 C CA . LEU A 1 274 ? -8.099 -13.136 29.829 1.00 88.69 274 LEU A CA 1
ATOM 2092 C C . LEU A 1 274 ? -7.839 -14.033 31.056 1.00 88.69 274 LEU A C 1
ATOM 2094 O O . LEU A 1 274 ? -8.785 -14.658 31.543 1.00 88.69 274 LEU A O 1
ATOM 2098 N N . PRO A 1 275 ? -6.604 -14.072 31.595 1.00 92.62 275 PRO A N 1
ATOM 2099 C CA . PRO A 1 275 ? -5.419 -13.326 31.157 1.00 92.62 275 PRO A CA 1
ATOM 2100 C C . PRO A 1 275 ? -4.805 -13.877 29.859 1.00 92.62 275 PRO A C 1
ATOM 2102 O O . PRO A 1 275 ? -4.913 -15.064 29.563 1.00 92.62 275 PRO A O 1
ATOM 2105 N N . LEU A 1 276 ? -4.150 -13.003 29.089 1.00 93.25 276 LEU A N 1
ATOM 2106 C CA . LEU A 1 276 ? -3.454 -13.403 27.862 1.00 93.25 276 LEU A CA 1
ATOM 2107 C C . LEU A 1 276 ? -2.193 -14.228 28.178 1.00 93.25 276 LEU A C 1
ATOM 2109 O O . LEU A 1 276 ? -1.586 -14.022 29.233 1.00 93.25 276 LEU A O 1
ATOM 2113 N N . PRO A 1 277 ? -1.753 -15.110 27.258 1.00 94.38 277 PRO A N 1
ATOM 2114 C CA . PRO A 1 277 ? -0.458 -15.774 27.369 1.00 94.38 277 PRO A CA 1
ATOM 2115 C C . PRO A 1 277 ? 0.709 -14.771 27.467 1.00 94.38 277 PRO A C 1
ATOM 2117 O O . PRO A 1 277 ? 0.592 -13.665 26.932 1.00 94.38 277 PRO A O 1
ATOM 2120 N N . PRO A 1 278 ? 1.848 -15.155 28.080 1.00 95.88 278 PRO A N 1
ATOM 2121 C CA . PRO A 1 278 ? 3.017 -14.285 28.223 1.00 95.88 278 PRO A CA 1
ATOM 2122 C C . PRO A 1 278 ? 3.457 -13.630 26.907 1.00 95.88 278 PRO A C 1
ATOM 2124 O O . PRO A 1 278 ? 3.462 -14.267 25.848 1.00 95.88 278 PRO A O 1
ATOM 2127 N N . GLY A 1 279 ? 3.813 -12.349 26.972 1.00 94.62 279 GLY A N 1
ATOM 2128 C CA . GLY A 1 279 ? 4.304 -11.571 25.836 1.00 94.62 279 GLY A CA 1
ATOM 2129 C C . GLY A 1 279 ? 3.257 -11.196 24.777 1.00 94.62 279 GLY A C 1
ATOM 2130 O O . GLY A 1 279 ? 3.622 -10.576 23.775 1.00 94.62 279 GLY A O 1
ATOM 2131 N N . GLN A 1 280 ? 1.982 -11.558 24.954 1.00 96.75 280 GLN A N 1
ATOM 2132 C CA . GLN A 1 280 ? 0.910 -11.286 23.990 1.00 96.75 280 GLN A CA 1
ATOM 2133 C C . GLN A 1 280 ? 0.142 -10.001 24.305 1.00 96.75 280 GLN A C 1
ATOM 2135 O O . GLN A 1 280 ? -0.005 -9.584 25.456 1.00 96.75 280 GLN A O 1
ATOM 2140 N N . VAL A 1 281 ? -0.407 -9.400 23.254 1.00 96.94 281 VAL A N 1
ATOM 2141 C CA . VAL A 1 281 ? -1.234 -8.198 23.319 1.00 96.94 281 VAL A CA 1
ATOM 2142 C C . VAL A 1 281 ? -2.482 -8.418 22.475 1.00 96.94 281 VAL A C 1
ATOM 2144 O O . VAL A 1 281 ? -2.396 -8.817 21.316 1.00 96.94 281 VAL A O 1
ATOM 2147 N N . LEU A 1 282 ? -3.645 -8.160 23.066 1.00 96.69 282 LEU A N 1
ATOM 2148 C CA . LEU A 1 282 ? -4.938 -8.177 22.395 1.00 96.69 282 LEU A CA 1
ATOM 2149 C C . LEU A 1 282 ? -5.263 -6.773 21.897 1.00 96.69 282 LEU A C 1
ATOM 2151 O O . LEU A 1 282 ? -5.258 -5.800 22.655 1.00 96.69 282 LEU A O 1
ATOM 2155 N N . LEU A 1 283 ? -5.575 -6.689 20.615 1.00 96.50 283 LEU A N 1
ATOM 2156 C CA . LEU A 1 283 ? -5.732 -5.464 19.855 1.00 96.50 283 LEU A CA 1
ATOM 2157 C C . LEU A 1 283 ? -7.136 -5.401 19.261 1.00 96.50 283 LEU A C 1
ATOM 2159 O O . LEU A 1 283 ? -7.607 -6.388 18.695 1.00 96.50 283 LEU A O 1
ATOM 2163 N N . ARG A 1 284 ? -7.771 -4.228 19.323 1.00 95.88 284 ARG A N 1
ATOM 2164 C CA . ARG A 1 284 ? -8.941 -3.900 18.501 1.00 95.88 284 ARG A CA 1
ATOM 2165 C C . ARG A 1 284 ? -8.459 -3.214 17.231 1.00 95.88 284 ARG A C 1
ATOM 2167 O O . ARG A 1 284 ? -7.864 -2.136 17.303 1.00 95.88 284 ARG A O 1
ATOM 2174 N N . VAL A 1 285 ? -8.705 -3.835 16.082 1.00 94.06 285 VAL A N 1
ATOM 2175 C CA . VAL A 1 285 ? -8.270 -3.302 14.787 1.00 94.06 285 VAL A CA 1
ATOM 2176 C C . VAL A 1 285 ? -9.122 -2.084 14.443 1.00 94.06 285 VAL A C 1
ATOM 2178 O O . VAL A 1 285 ? -10.351 -2.159 14.412 1.00 94.06 285 VAL A O 1
ATOM 2181 N N . ALA A 1 286 ? -8.470 -0.947 14.210 1.00 85.69 286 ALA A N 1
ATOM 2182 C CA . ALA A 1 286 ? -9.127 0.280 13.767 1.00 85.69 286 ALA A CA 1
ATOM 2183 C C . ALA A 1 286 ? -9.113 0.384 12.238 1.00 85.69 286 ALA A C 1
ATOM 2185 O O . ALA A 1 286 ? -10.126 0.729 11.631 1.00 85.69 286 ALA A O 1
ATOM 2186 N N . TYR A 1 287 ? -7.982 0.032 11.623 1.00 84.19 287 TYR A N 1
ATOM 2187 C CA . TYR A 1 287 ? -7.786 0.041 10.178 1.00 84.19 287 TYR A CA 1
ATOM 2188 C C . TYR A 1 287 ? -6.966 -1.174 9.756 1.00 84.19 287 TYR A C 1
ATOM 2190 O O . TYR A 1 287 ? -6.033 -1.555 10.459 1.00 84.19 287 TYR A O 1
ATOM 2198 N N . ALA A 1 288 ? -7.277 -1.737 8.590 1.00 87.06 288 ALA A N 1
ATOM 2199 C CA . ALA A 1 288 ? -6.475 -2.776 7.955 1.00 87.06 288 ALA A CA 1
ATOM 2200 C C . ALA A 1 288 ? -5.982 -2.297 6.583 1.00 87.06 288 ALA A C 1
ATOM 2202 O O . ALA A 1 288 ? -6.744 -1.685 5.830 1.00 87.06 288 ALA A O 1
ATOM 2203 N N . GLY A 1 289 ? -4.714 -2.563 6.273 1.00 80.38 289 GLY A N 1
ATOM 2204 C CA . GLY A 1 289 ? -4.119 -2.292 4.966 1.00 80.38 289 GLY A CA 1
ATOM 2205 C C . GLY A 1 289 ? -4.488 -3.391 3.977 1.00 80.38 289 GLY A C 1
ATOM 2206 O O . GLY A 1 289 ? -4.386 -4.572 4.302 1.00 80.38 289 GLY A O 1
ATOM 2207 N N . VAL A 1 290 ? -4.937 -3.005 2.781 1.00 82.06 290 VAL A N 1
ATOM 2208 C CA . VAL A 1 290 ? -5.311 -3.943 1.716 1.00 82.06 290 VAL A CA 1
ATOM 2209 C C . VAL A 1 290 ? -4.339 -3.794 0.556 1.00 82.06 290 VAL A C 1
ATOM 2211 O O . VAL A 1 290 ? -4.212 -2.717 -0.024 1.00 82.06 290 VAL A O 1
ATOM 2214 N N . ASN A 1 291 ? -3.683 -4.890 0.198 1.00 79.88 291 ASN A N 1
ATOM 2215 C CA . ASN A 1 291 ? -2.549 -4.915 -0.710 1.00 79.88 291 ASN A CA 1
ATOM 2216 C C . ASN A 1 291 ? -2.737 -5.948 -1.828 1.00 79.88 291 ASN A C 1
ATOM 2218 O O . ASN A 1 291 ? -3.498 -6.909 -1.716 1.00 79.88 291 ASN A O 1
ATOM 2222 N N . ALA A 1 292 ? -1.960 -5.817 -2.907 1.00 77.25 292 ALA A N 1
ATOM 2223 C CA . ALA A 1 292 ? -1.851 -6.880 -3.913 1.00 77.25 292 ALA A CA 1
ATOM 2224 C C . ALA A 1 292 ? -1.311 -8.192 -3.302 1.00 77.25 292 ALA A C 1
ATOM 2226 O O . ALA A 1 292 ? -1.650 -9.288 -3.754 1.00 77.25 292 ALA A O 1
ATOM 2227 N N . SER A 1 293 ? -0.509 -8.081 -2.241 1.00 83.50 293 SER A N 1
ATOM 2228 C CA . SER A 1 293 ? 0.002 -9.201 -1.451 1.00 83.50 293 SER A CA 1
ATOM 2229 C C . SER A 1 293 ? -1.112 -10.080 -0.875 1.00 83.50 293 SER A C 1
ATOM 2231 O O . SER A 1 293 ? -0.953 -11.297 -0.846 1.00 83.50 293 SER A O 1
ATOM 2233 N N . ASP A 1 294 ? -2.275 -9.521 -0.525 1.00 90.06 294 ASP A N 1
ATOM 2234 C CA . ASP A 1 294 ? -3.433 -10.294 -0.044 1.00 90.06 294 ASP A CA 1
ATOM 2235 C C . ASP A 1 294 ? -3.985 -11.250 -1.110 1.00 90.06 294 ASP A C 1
ATOM 2237 O O . ASP A 1 294 ? -4.397 -12.374 -0.809 1.00 90.06 294 ASP A O 1
ATOM 2241 N N . ILE A 1 295 ? -3.923 -10.847 -2.383 1.00 90.06 295 ILE A N 1
ATOM 2242 C CA . ILE A 1 295 ? -4.309 -11.690 -3.521 1.00 90.06 295 ILE A CA 1
ATOM 2243 C C . ILE A 1 295 ? -3.312 -12.835 -3.714 1.00 90.06 295 ILE A C 1
ATOM 2245 O O . ILE A 1 295 ? -3.695 -13.980 -3.939 1.00 90.06 295 ILE A O 1
ATOM 2249 N N . ASN A 1 296 ? -2.013 -12.547 -3.617 1.00 89.06 296 ASN A N 1
ATOM 2250 C CA . ASN A 1 296 ? -0.986 -13.581 -3.752 1.00 89.06 296 ASN A CA 1
ATOM 2251 C C . ASN A 1 296 ? -1.021 -14.569 -2.580 1.00 89.06 296 ASN A C 1
ATOM 2253 O O . ASN A 1 296 ? -0.827 -15.769 -2.779 1.00 89.06 296 ASN A O 1
ATOM 2257 N N . TYR A 1 297 ? -1.302 -14.073 -1.379 1.00 92.12 297 TYR A N 1
ATOM 2258 C CA . TYR A 1 297 ? -1.403 -14.884 -0.178 1.00 92.12 297 TYR A CA 1
ATOM 2259 C C . TYR A 1 297 ? -2.616 -15.806 -0.192 1.00 92.12 297 TYR A C 1
ATOM 2261 O O . TYR A 1 297 ? -2.482 -16.995 0.086 1.00 92.12 297 TYR A O 1
ATOM 2269 N N . SER A 1 298 ? -3.781 -15.293 -0.595 1.00 94.31 298 SER A N 1
ATOM 2270 C CA . SER A 1 298 ? -4.978 -16.118 -0.808 1.00 94.31 298 SER A CA 1
ATOM 2271 C C . SER A 1 298 ? -4.818 -17.120 -1.955 1.00 94.31 298 SER A C 1
ATOM 2273 O O . SER A 1 298 ? -5.464 -18.159 -1.947 1.00 94.31 298 SER A O 1
ATOM 2275 N N . ALA A 1 299 ? -3.895 -16.886 -2.890 1.00 93.12 299 ALA A N 1
ATOM 2276 C CA . ALA A 1 299 ? -3.498 -17.854 -3.913 1.00 93.12 299 ALA A CA 1
ATOM 2277 C C . ALA A 1 299 ? -2.402 -18.845 -3.456 1.00 93.12 299 ALA A C 1
ATOM 2279 O O . ALA A 1 299 ? -1.882 -19.595 -4.281 1.00 93.12 299 ALA A O 1
ATOM 2280 N N . GLY A 1 300 ? -2.009 -18.833 -2.177 1.00 91.19 300 GLY A N 1
ATOM 2281 C CA . GLY A 1 300 ? -1.028 -19.757 -1.597 1.00 91.19 300 GLY A CA 1
ATOM 2282 C C . GLY A 1 300 ? 0.441 -19.441 -1.903 1.00 91.19 300 GLY A C 1
ATOM 2283 O O . GLY A 1 300 ? 1.319 -20.217 -1.539 1.00 91.19 300 GLY A O 1
ATOM 2284 N N . ARG A 1 301 ? 0.750 -18.305 -2.543 1.00 88.56 301 ARG A N 1
ATOM 2285 C CA . ARG A 1 301 ? 2.101 -18.015 -3.074 1.00 88.56 301 ARG A CA 1
ATOM 2286 C C . ARG A 1 301 ? 3.145 -17.614 -2.032 1.00 88.56 301 ARG A C 1
ATOM 2288 O O . ARG A 1 301 ? 4.316 -17.511 -2.380 1.00 88.56 301 ARG A O 1
ATOM 2295 N N . TYR A 1 302 ? 2.736 -17.359 -0.791 1.00 86.94 302 TYR A N 1
ATOM 2296 C CA . TYR A 1 302 ? 3.658 -17.051 0.312 1.00 86.94 302 TYR A CA 1
ATOM 2297 C C . TYR A 1 302 ? 3.854 -18.214 1.286 1.00 86.94 302 TYR A C 1
ATOM 2299 O O . TYR A 1 302 ? 4.546 -18.066 2.289 1.00 86.94 302 TYR A O 1
ATOM 2307 N N . HIS A 1 303 ? 3.278 -19.376 0.982 1.00 88.06 303 HIS A N 1
ATOM 2308 C CA . HIS A 1 303 ? 3.670 -20.624 1.622 1.00 88.06 303 HIS A CA 1
ATOM 2309 C C . HIS A 1 303 ? 4.867 -21.227 0.880 1.00 88.06 303 HIS A C 1
ATOM 2311 O O . HIS A 1 303 ? 5.112 -20.916 -0.285 1.00 88.06 303 HIS A O 1
ATOM 2317 N N . SER A 1 304 ? 5.603 -22.117 1.545 1.00 86.75 304 SER A N 1
ATOM 2318 C CA . SER A 1 304 ? 6.755 -22.804 0.949 1.00 86.75 304 SER A CA 1
ATOM 2319 C C . SER A 1 304 ? 6.380 -23.697 -0.240 1.00 86.75 304 SER A C 1
ATOM 2321 O O . SER A 1 304 ? 7.204 -23.907 -1.127 1.00 86.75 304 SER A O 1
ATOM 2323 N N . SER A 1 305 ? 5.146 -24.207 -0.281 1.00 87.56 305 SER A N 1
ATOM 2324 C CA . SER A 1 305 ? 4.571 -24.910 -1.42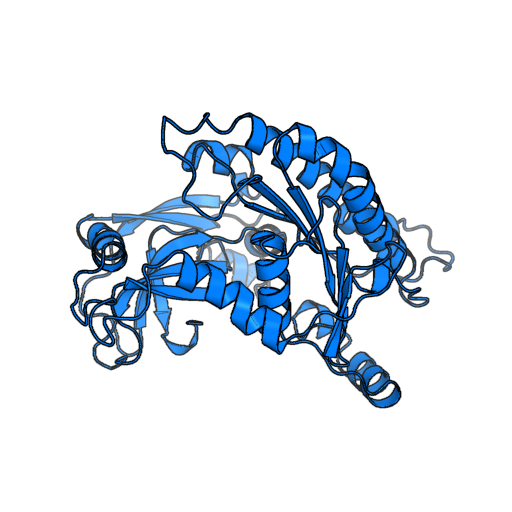9 1.00 87.56 305 SER A CA 1
ATOM 2325 C C . SER A 1 305 ? 3.044 -24.786 -1.449 1.00 87.56 305 SER A C 1
ATOM 2327 O O . SER A 1 305 ? 2.421 -24.430 -0.443 1.00 87.56 305 SER A O 1
ATOM 2329 N N . LEU A 1 306 ? 2.424 -25.116 -2.588 1.00 89.38 306 LEU A N 1
ATOM 2330 C CA . LEU A 1 306 ? 0.961 -25.162 -2.708 1.00 89.38 306 LEU A CA 1
ATOM 2331 C C . LEU A 1 306 ? 0.334 -26.246 -1.824 1.00 89.38 306 LEU A C 1
ATOM 2333 O O . LEU A 1 306 ? -0.749 -26.034 -1.292 1.00 89.38 306 LEU A O 1
ATOM 2337 N N . GLU A 1 307 ? 1.012 -27.376 -1.617 1.00 94.12 307 GLU A N 1
ATOM 2338 C CA . GLU A 1 307 ? 0.545 -28.435 -0.711 1.00 94.12 307 GLU A CA 1
ATOM 2339 C C . GLU A 1 307 ? 0.511 -27.944 0.738 1.00 94.12 307 GLU A C 1
ATOM 2341 O O . GLU A 1 307 ? -0.469 -28.171 1.445 1.00 94.12 307 GLU A O 1
ATOM 2346 N N . VAL A 1 308 ? 1.536 -27.193 1.160 1.00 92.75 308 VAL A N 1
ATOM 2347 C CA . VAL A 1 308 ? 1.576 -26.562 2.487 1.00 92.75 308 VAL A CA 1
ATOM 2348 C C . VAL A 1 308 ? 0.478 -25.508 2.623 1.00 92.75 308 VAL A C 1
ATOM 2350 O O . VAL A 1 308 ? -0.191 -25.460 3.653 1.00 92.75 308 VAL A O 1
ATOM 2353 N N . ALA A 1 309 ? 0.251 -24.690 1.591 1.00 90.81 309 ALA A N 1
ATOM 2354 C CA . ALA A 1 309 ? -0.847 -23.723 1.584 1.00 90.81 309 ALA A CA 1
ATOM 2355 C C . ALA A 1 309 ? -2.211 -24.415 1.712 1.00 90.81 309 ALA A C 1
ATOM 2357 O O . ALA A 1 309 ? -3.043 -24.002 2.515 1.00 90.81 309 ALA A O 1
ATOM 2358 N N . GLN A 1 310 ? -2.424 -25.492 0.951 1.00 96.56 310 GLN A N 1
ATOM 2359 C CA . GLN A 1 310 ? -3.679 -26.236 0.932 1.00 96.56 310 GLN A CA 1
ATOM 2360 C C . GLN A 1 310 ? -3.950 -26.912 2.281 1.00 96.56 310 GLN A C 1
ATOM 2362 O O . GLN A 1 310 ? -5.078 -26.870 2.767 1.00 96.56 310 GLN A O 1
ATOM 2367 N N . ALA A 1 311 ? -2.920 -27.493 2.903 1.00 96.88 311 ALA A N 1
ATOM 2368 C CA . ALA A 1 311 ? -3.017 -28.123 4.218 1.00 96.88 311 ALA A CA 1
ATOM 2369 C C . ALA A 1 311 ? -3.267 -27.116 5.355 1.00 96.88 311 ALA A C 1
ATOM 2371 O O . ALA A 1 311 ? -3.835 -27.484 6.380 1.00 96.88 311 ALA A O 1
ATOM 2372 N N . ALA A 1 312 ? -2.863 -25.854 5.183 1.00 95.25 312 ALA A N 1
ATOM 2373 C CA . ALA A 1 312 ? -3.066 -24.798 6.173 1.00 95.25 312 ALA A CA 1
ATOM 2374 C C . ALA A 1 312 ? -4.483 -24.195 6.151 1.00 95.25 312 ALA A C 1
ATOM 2376 O O . ALA A 1 312 ? -4.816 -23.390 7.022 1.00 95.25 312 ALA A O 1
ATOM 2377 N N . LEU A 1 313 ? -5.313 -24.521 5.154 1.00 96.94 313 LEU A N 1
ATOM 2378 C CA . LEU A 1 313 ? -6.660 -23.966 5.049 1.00 96.94 313 LEU A CA 1
ATOM 2379 C C . LEU A 1 313 ? -7.598 -24.516 6.146 1.00 96.94 313 LEU A C 1
ATOM 2381 O O . LEU A 1 313 ? -7.596 -25.718 6.410 1.00 96.94 313 LEU A O 1
ATOM 2385 N N . PRO A 1 314 ? -8.489 -23.680 6.715 1.00 96.81 314 PRO A N 1
ATOM 2386 C CA . PRO A 1 314 ? -8.584 -22.238 6.503 1.00 96.81 314 PRO A CA 1
ATOM 2387 C C . PRO A 1 314 ? -7.576 -21.453 7.359 1.00 96.81 314 PRO A C 1
ATOM 2389 O O . PRO A 1 314 ? -7.406 -21.742 8.542 1.00 96.81 314 PRO A O 1
ATOM 2392 N N . TYR A 1 315 ? -6.992 -20.388 6.801 1.00 95.81 315 TYR A N 1
ATOM 2393 C CA . TYR A 1 315 ? -6.030 -19.530 7.510 1.00 95.81 315 TYR A CA 1
ATOM 2394 C C . TYR A 1 315 ? -6.425 -18.036 7.496 1.00 95.81 315 TYR A C 1
ATOM 2396 O O . TYR A 1 315 ? -7.225 -17.613 6.659 1.00 95.81 315 TYR A O 1
ATOM 2404 N N . PRO A 1 316 ? -5.934 -17.221 8.457 1.00 95.88 316 PRO A N 1
ATOM 2405 C CA . PRO A 1 316 ? -6.183 -15.773 8.508 1.00 95.88 316 PRO A CA 1
ATOM 2406 C C . PRO A 1 316 ? -5.862 -15.011 7.220 1.00 95.88 316 PRO A C 1
ATOM 2408 O O . PRO A 1 316 ? -4.851 -15.299 6.608 1.00 95.88 316 PRO A O 1
ATOM 2411 N N . ALA A 1 317 ? -6.658 -13.998 6.858 1.00 95.00 317 ALA A N 1
ATOM 2412 C CA . ALA A 1 317 ? -6.338 -13.063 5.769 1.00 95.00 317 ALA A CA 1
ATOM 2413 C C . ALA A 1 317 ? -5.882 -11.685 6.296 1.00 95.00 317 ALA A C 1
ATOM 2415 O O . ALA A 1 317 ? -6.261 -11.295 7.401 1.00 95.00 317 ALA A O 1
ATOM 2416 N N . GLY A 1 318 ? -5.119 -10.932 5.497 1.00 92.56 318 GLY A N 1
ATOM 2417 C CA . GLY A 1 318 ? -4.599 -9.605 5.853 1.00 92.56 318 GLY A CA 1
ATOM 2418 C C . GLY A 1 318 ? -3.176 -9.634 6.416 1.00 92.56 318 GLY A C 1
ATOM 2419 O O . GLY A 1 318 ? -2.762 -10.645 6.984 1.00 92.56 318 GLY A O 1
ATOM 2420 N N . PHE A 1 319 ? -2.455 -8.518 6.281 1.00 89.06 319 PHE A N 1
ATOM 2421 C CA . PHE A 1 319 ? -1.081 -8.321 6.775 1.00 89.06 319 PHE A CA 1
ATOM 2422 C C . PHE A 1 319 ? -0.921 -7.093 7.663 1.00 89.06 319 PHE A C 1
ATOM 2424 O O . PHE A 1 319 ? -0.195 -7.105 8.644 1.00 89.06 319 PHE A O 1
ATOM 2431 N N . GLU A 1 320 ? -1.544 -5.986 7.289 1.00 90.12 320 GLU A N 1
ATOM 2432 C CA . GLU A 1 320 ? -1.242 -4.695 7.895 1.00 90.12 320 GLU A CA 1
ATOM 2433 C C . GLU A 1 320 ? -2.439 -4.228 8.705 1.00 90.12 320 GLU A C 1
ATOM 2435 O O . GLU A 1 320 ? -3.575 -4.296 8.226 1.00 90.12 320 GLU A O 1
ATOM 2440 N N . ALA A 1 321 ? -2.198 -3.753 9.923 1.00 89.25 321 ALA A N 1
ATOM 2441 C CA . ALA A 1 321 ? -3.230 -3.139 10.745 1.00 89.25 321 ALA A CA 1
ATOM 2442 C C . ALA A 1 321 ? -2.689 -1.994 11.595 1.00 89.25 321 ALA A C 1
ATOM 2444 O O . ALA A 1 321 ? -1.600 -2.083 12.162 1.00 89.25 321 ALA A O 1
ATOM 2445 N N . VAL A 1 322 ? -3.527 -0.971 11.755 1.00 89.38 322 VAL A N 1
ATOM 2446 C CA . VAL A 1 322 ? -3.439 0.018 12.831 1.00 89.38 322 VAL A CA 1
ATOM 2447 C C . VAL A 1 322 ? -4.523 -0.322 13.844 1.00 89.38 322 VAL A C 1
ATOM 2449 O O . VAL A 1 322 ? -5.700 -0.457 13.497 1.00 89.38 322 VAL A O 1
ATOM 2452 N N . SER A 1 323 ? -4.124 -0.478 15.099 1.00 95.19 323 SER A N 1
ATOM 2453 C CA . SER A 1 323 ? -4.964 -1.013 16.163 1.00 95.19 323 SER A CA 1
ATOM 2454 C C . SER A 1 323 ? -4.825 -0.221 17.455 1.00 95.19 323 SER A C 1
ATOM 2456 O O . SER A 1 323 ? -3.884 0.547 17.641 1.00 95.19 323 SER A O 1
ATOM 2458 N N . VAL A 1 324 ? -5.766 -0.441 18.369 1.00 95.06 324 VAL A N 1
ATOM 2459 C CA . VAL A 1 324 ? -5.700 0.060 19.742 1.00 95.06 324 VAL A CA 1
ATOM 2460 C C . VAL A 1 324 ? -5.586 -1.125 20.689 1.00 95.06 324 VAL A C 1
ATOM 2462 O O . VAL A 1 324 ? -6.331 -2.099 20.560 1.00 95.06 324 VAL A O 1
ATOM 2465 N N . VAL A 1 325 ? -4.671 -1.050 21.652 1.00 95.50 325 VAL A N 1
ATOM 2466 C CA . VAL A 1 325 ? -4.499 -2.086 22.674 1.00 95.50 325 VAL A CA 1
ATOM 2467 C C . VAL A 1 325 ? -5.778 -2.199 23.509 1.00 95.50 325 VAL A C 1
ATOM 2469 O O . VAL A 1 325 ? -6.229 -1.223 24.106 1.00 95.50 325 VAL A O 1
ATOM 2472 N N . ALA A 1 326 ? -6.366 -3.393 23.561 1.00 94.19 326 ALA A N 1
ATOM 2473 C CA . ALA A 1 326 ? -7.521 -3.715 24.400 1.00 94.19 326 ALA A CA 1
ATOM 2474 C C . ALA A 1 326 ? -7.085 -4.350 25.729 1.00 94.19 326 ALA A C 1
ATOM 2476 O O . ALA A 1 326 ? -7.609 -4.001 26.790 1.00 94.19 326 ALA A O 1
ATOM 2477 N N . ALA A 1 327 ? -6.092 -5.243 25.676 1.00 94.25 327 ALA A N 1
ATOM 2478 C CA . ALA A 1 327 ? -5.455 -5.860 26.836 1.00 94.25 327 ALA A CA 1
ATOM 2479 C C . ALA A 1 327 ? -4.010 -6.260 26.502 1.00 94.25 327 ALA A C 1
ATOM 2481 O O . ALA A 1 327 ? -3.697 -6.552 25.351 1.00 94.25 327 ALA A O 1
ATOM 2482 N N . ALA A 1 328 ? -3.140 -6.307 27.505 1.00 94.12 328 ALA A N 1
ATOM 2483 C CA . ALA A 1 328 ? -1.771 -6.801 27.383 1.00 94.12 328 ALA A CA 1
ATOM 2484 C C . ALA A 1 328 ? -1.507 -7.838 28.481 1.00 94.12 328 ALA A C 1
ATOM 2486 O O . ALA A 1 328 ? -2.112 -7.770 29.556 1.00 94.12 328 ALA A O 1
ATOM 2487 N N . ALA A 1 329 ? -0.638 -8.809 28.204 1.00 93.44 329 ALA A N 1
ATOM 2488 C CA . ALA A 1 329 ? -0.155 -9.737 29.216 1.00 93.44 329 ALA A CA 1
ATOM 2489 C C . ALA A 1 329 ? 0.616 -8.991 30.322 1.00 93.44 329 ALA A C 1
ATOM 2491 O O . ALA A 1 329 ? 1.189 -7.924 30.092 1.00 93.44 329 ALA A O 1
ATOM 2492 N N . ALA A 1 330 ? 0.623 -9.547 31.537 1.00 89.81 330 ALA A N 1
ATOM 2493 C CA . ALA A 1 330 ? 1.183 -8.882 32.719 1.00 89.81 330 ALA A CA 1
ATOM 2494 C C . ALA A 1 330 ? 2.692 -8.585 32.606 1.00 89.81 330 ALA A C 1
ATOM 2496 O O . ALA A 1 330 ? 3.192 -7.667 33.252 1.00 89.81 330 ALA A O 1
ATOM 2497 N N . ASP A 1 331 ? 3.406 -9.344 31.776 1.00 90.94 331 ASP A N 1
ATOM 2498 C CA . ASP A 1 331 ? 4.836 -9.217 31.498 1.00 90.94 331 ASP A CA 1
ATOM 2499 C C . ASP A 1 331 ? 5.167 -8.218 30.369 1.00 90.94 331 ASP A C 1
ATOM 2501 O O . ASP A 1 331 ? 6.336 -8.048 30.029 1.00 90.94 331 ASP A O 1
ATOM 2505 N N . VAL A 1 332 ? 4.171 -7.506 29.823 1.00 90.19 332 VAL A N 1
ATOM 2506 C CA . VAL A 1 332 ? 4.341 -6.470 28.785 1.00 90.19 332 VAL A CA 1
ATOM 2507 C C . VAL A 1 332 ? 3.979 -5.080 29.341 1.00 90.19 332 VAL A C 1
ATOM 2509 O O . VAL A 1 332 ? 2.962 -4.499 28.964 1.00 90.19 332 VAL A O 1
ATOM 2512 N N . PRO A 1 333 ? 4.794 -4.484 30.235 1.00 81.94 333 PRO A N 1
ATOM 2513 C CA . PRO A 1 333 ? 4.456 -3.212 30.883 1.00 81.94 333 PRO A CA 1
ATOM 2514 C C . PRO A 1 333 ? 4.564 -1.993 29.952 1.00 81.94 333 PRO A C 1
ATOM 2516 O O . PRO A 1 333 ? 4.125 -0.902 30.311 1.00 81.94 333 PRO A O 1
ATOM 2519 N N . SER A 1 334 ? 5.175 -2.145 28.773 1.00 85.56 334 SER A N 1
ATOM 2520 C CA . SER A 1 334 ? 5.387 -1.058 27.807 1.00 85.56 334 SER A CA 1
ATOM 2521 C C . SER A 1 334 ? 4.130 -0.668 27.022 1.00 85.56 334 SER A C 1
ATOM 2523 O O . SER A 1 334 ? 4.110 0.404 26.409 1.00 85.56 334 SER A O 1
ATOM 2525 N N . LEU A 1 335 ? 3.096 -1.515 27.037 1.00 90.19 335 LEU A N 1
ATOM 2526 C CA . LEU A 1 335 ? 1.850 -1.320 26.303 1.00 90.19 335 LEU A CA 1
ATOM 2527 C C . LEU A 1 335 ? 0.660 -1.392 27.256 1.00 90.19 335 LEU A C 1
ATOM 2529 O O . LEU A 1 335 ? 0.476 -2.370 27.976 1.00 90.19 335 LEU A O 1
ATOM 2533 N N . ALA A 1 336 ? -0.169 -0.355 27.233 1.00 89.88 336 ALA A N 1
ATOM 2534 C CA . ALA A 1 336 ? -1.359 -0.249 28.062 1.00 89.88 336 ALA A CA 1
ATOM 2535 C C . ALA A 1 336 ? -2.622 -0.155 27.194 1.00 89.88 336 ALA A C 1
ATOM 2537 O O . ALA A 1 336 ? -2.569 0.373 26.080 1.00 89.88 336 ALA A O 1
ATOM 2538 N N . PRO A 1 337 ? -3.785 -0.616 27.692 1.00 90.69 337 PRO A N 1
ATOM 2539 C CA . PRO A 1 337 ? -5.048 -0.417 26.997 1.00 90.69 337 PRO A CA 1
ATOM 2540 C C . PRO A 1 337 ? -5.277 1.048 26.603 1.00 90.69 337 PRO A C 1
ATOM 2542 O O . PRO A 1 337 ? -5.140 1.948 27.431 1.00 90.69 337 PRO A O 1
ATOM 2545 N N . GLY A 1 338 ? -5.639 1.273 25.341 1.00 86.38 338 GLY A N 1
ATOM 2546 C CA . GLY A 1 338 ? -5.784 2.600 24.740 1.00 86.38 338 GLY A CA 1
ATOM 2547 C C . GLY A 1 338 ? -4.568 3.098 23.954 1.00 86.38 338 GLY A C 1
ATOM 2548 O O . GLY A 1 338 ? -4.713 4.079 23.226 1.00 86.38 338 GLY A O 1
ATOM 2549 N N . ASP A 1 339 ? -3.408 2.439 24.048 1.00 87.44 339 ASP A N 1
ATOM 2550 C CA . ASP A 1 339 ? -2.262 2.736 23.184 1.00 87.44 339 ASP A CA 1
ATOM 2551 C C . ASP A 1 339 ? -2.595 2.421 21.719 1.00 87.44 339 ASP A C 1
ATOM 2553 O O . ASP A 1 339 ? -3.134 1.355 21.413 1.00 87.44 339 ASP A O 1
ATOM 2557 N N . ALA A 1 340 ? -2.257 3.339 20.812 1.00 87.62 340 ALA A N 1
ATOM 2558 C CA . ALA A 1 340 ? -2.303 3.090 19.376 1.00 87.62 340 ALA A CA 1
ATOM 2559 C C . ALA A 1 340 ? -1.020 2.374 18.940 1.00 87.62 340 ALA A C 1
ATOM 2561 O O . ALA A 1 340 ? 0.067 2.746 19.376 1.00 87.62 340 ALA A O 1
ATOM 2562 N N . VAL A 1 341 ? -1.159 1.353 18.098 1.00 87.00 341 VAL A N 1
ATOM 2563 C CA . VAL A 1 341 ? -0.044 0.564 17.565 1.00 87.00 341 VAL A CA 1
ATOM 2564 C C . VAL A 1 341 ? -0.291 0.194 16.104 1.00 87.00 341 VAL A C 1
ATOM 2566 O O . VAL A 1 341 ? -1.437 0.063 15.671 1.00 87.00 341 VAL A O 1
ATOM 2569 N N . ALA A 1 342 ? 0.777 -0.021 15.347 1.00 87.12 342 ALA A N 1
ATOM 2570 C CA . ALA A 1 342 ? 0.749 -0.615 14.017 1.00 87.12 342 ALA A CA 1
ATOM 2571 C C . ALA A 1 342 ? 1.400 -2.008 14.029 1.00 87.12 342 ALA A C 1
ATOM 2573 O O . ALA A 1 342 ? 2.219 -2.315 14.895 1.00 87.12 342 ALA A O 1
ATOM 2574 N N . SER A 1 343 ? 1.032 -2.856 13.070 1.00 87.50 343 SER A N 1
ATOM 2575 C CA . SER A 1 343 ? 1.579 -4.209 12.902 1.00 87.50 343 SER A CA 1
ATOM 2576 C C . SER A 1 343 ? 1.580 -4.625 11.431 1.00 87.50 343 SER A C 1
ATOM 2578 O O . SER A 1 343 ? 0.727 -4.175 10.662 1.00 87.50 343 SER A O 1
ATOM 2580 N N . MET A 1 344 ? 2.529 -5.490 11.068 1.00 89.94 344 MET A N 1
ATOM 2581 C CA . MET A 1 344 ? 2.651 -6.126 9.750 1.00 89.94 344 MET A CA 1
ATOM 2582 C C . MET A 1 344 ? 2.651 -7.656 9.916 1.00 89.94 344 MET A C 1
ATOM 2584 O O . MET A 1 344 ? 3.634 -8.327 9.612 1.00 89.94 344 MET A O 1
ATOM 2588 N N . GLU A 1 345 ? 1.567 -8.190 10.475 1.00 90.69 345 GLU A N 1
ATOM 2589 C CA . GLU A 1 345 ? 1.388 -9.603 10.819 1.00 90.69 345 GLU A CA 1
ATOM 2590 C C . GLU A 1 345 ? 0.144 -10.206 10.154 1.00 90.69 345 GLU A C 1
ATOM 2592 O O . GLU A 1 345 ? -0.854 -9.531 9.889 1.00 90.69 345 GLU A O 1
ATOM 2597 N N . TYR A 1 346 ? 0.180 -11.517 9.917 1.00 91.25 346 TYR A N 1
ATOM 2598 C CA . TYR A 1 346 ? -0.923 -12.224 9.272 1.00 91.25 346 TYR A CA 1
ATOM 2599 C C . TYR A 1 346 ? -2.228 -12.146 10.073 1.00 91.25 346 TYR A C 1
ATOM 2601 O O . TYR A 1 346 ? -2.258 -12.314 11.291 1.00 91.25 346 TYR A O 1
ATOM 2609 N N . GLY A 1 347 ? -3.343 -12.007 9.358 1.00 93.75 347 GLY A N 1
ATOM 2610 C CA . GLY A 1 347 ? -4.683 -12.053 9.932 1.00 93.75 347 GLY A CA 1
ATOM 2611 C C . GLY A 1 347 ? -5.322 -10.702 10.202 1.00 93.75 347 GLY A C 1
ATOM 2612 O O . GLY A 1 347 ? -6.356 -10.670 10.871 1.00 93.75 347 GLY A O 1
ATOM 2613 N N . SER A 1 348 ? -4.740 -9.616 9.687 1.00 94.69 348 SER A N 1
ATOM 2614 C CA . SER A 1 348 ? -5.177 -8.250 9.977 1.00 94.69 348 SER A CA 1
ATOM 2615 C C . SER A 1 348 ? -6.609 -7.917 9.543 1.00 94.69 348 SER A C 1
ATOM 2617 O O . SER A 1 348 ? -7.199 -6.965 10.055 1.00 94.69 348 SER A O 1
ATOM 2619 N N . PHE A 1 349 ? -7.220 -8.720 8.664 1.00 95.75 349 PHE A N 1
ATOM 2620 C CA . PHE A 1 349 ? -8.639 -8.612 8.313 1.00 95.75 349 PHE A CA 1
ATOM 2621 C C . PHE A 1 349 ? -9.514 -9.241 9.395 1.00 95.75 349 PHE A C 1
ATOM 2623 O O . PHE A 1 349 ? -10.188 -10.252 9.195 1.00 95.75 349 PHE A O 1
ATOM 2630 N N . SER A 1 350 ? -9.485 -8.629 10.571 1.00 96.38 350 SER A N 1
ATOM 2631 C CA . SER A 1 350 ? -10.124 -9.114 11.784 1.00 96.38 350 SER A CA 1
ATOM 2632 C C . SER A 1 350 ? -10.592 -7.939 12.633 1.00 96.38 350 SER A C 1
ATOM 2634 O O . SER A 1 350 ? -9.968 -6.886 12.613 1.00 96.38 350 SER A O 1
ATOM 2636 N N . GLU A 1 351 ? -11.672 -8.097 13.398 1.00 95.38 351 GLU A N 1
ATOM 2637 C CA . GLU A 1 351 ? -12.052 -7.099 14.410 1.00 95.38 351 GLU A CA 1
ATOM 2638 C C . GLU A 1 351 ? -11.062 -7.085 15.592 1.00 95.38 351 GLU A C 1
ATOM 2640 O O . GLU A 1 351 ? -10.806 -6.027 16.175 1.00 95.38 351 GLU A O 1
ATOM 2645 N N . LEU A 1 352 ? -10.499 -8.254 15.926 1.00 96.50 352 LEU A N 1
ATOM 2646 C CA . LEU A 1 352 ? -9.548 -8.462 17.020 1.00 96.50 352 LEU A CA 1
ATOM 2647 C C . LEU A 1 352 ? -8.297 -9.214 16.561 1.00 96.50 352 LEU A C 1
ATOM 2649 O O . LEU A 1 352 ? -8.380 -10.140 15.755 1.00 96.50 352 LEU A O 1
ATOM 2653 N N . LEU A 1 353 ? -7.144 -8.861 17.122 1.00 95.38 353 LEU A N 1
ATOM 2654 C CA . LEU A 1 353 ? -5.869 -9.543 16.887 1.00 95.38 353 LEU A CA 1
ATOM 2655 C C . LEU A 1 353 ? -5.166 -9.830 18.207 1.00 95.38 353 LEU A C 1
ATOM 2657 O O . LEU A 1 353 ? -5.143 -8.978 19.088 1.00 95.38 353 LEU A O 1
ATOM 2661 N N . VAL A 1 354 ? -4.553 -11.004 18.318 1.00 95.88 354 VAL A N 1
ATOM 2662 C CA . VAL A 1 354 ? -3.617 -11.319 19.401 1.00 95.88 354 VAL A CA 1
ATOM 2663 C C . VAL A 1 354 ? -2.246 -11.473 18.775 1.00 95.88 354 VAL A C 1
ATOM 2665 O O . VAL A 1 354 ? -2.049 -12.372 17.960 1.00 95.88 354 VAL A O 1
ATOM 2668 N N . LEU A 1 355 ? -1.333 -10.569 19.118 1.00 96.19 355 LEU A N 1
ATOM 2669 C CA . LEU A 1 355 ? 0.014 -10.528 18.561 1.00 96.19 355 LEU A CA 1
ATOM 2670 C C . LEU A 1 355 ? 1.058 -10.418 19.676 1.00 96.19 355 LEU A C 1
ATOM 2672 O O . LEU A 1 355 ? 0.788 -9.815 20.720 1.00 96.19 355 LEU A O 1
ATOM 2676 N N . PRO A 1 356 ? 2.273 -10.954 19.464 1.00 95.00 356 PRO A N 1
ATOM 2677 C CA . PRO A 1 356 ? 3.357 -10.773 20.412 1.00 95.00 356 PRO A CA 1
ATOM 2678 C C . PRO A 1 356 ? 3.785 -9.301 20.437 1.00 95.00 356 PRO A C 1
ATOM 2680 O O . PRO A 1 356 ? 3.898 -8.667 19.389 1.00 95.00 356 PRO A O 1
ATOM 2683 N N . HIS A 1 357 ? 4.096 -8.759 21.615 1.00 91.56 357 HIS A N 1
ATOM 2684 C CA . HIS A 1 357 ? 4.397 -7.329 21.781 1.00 91.56 357 HIS A CA 1
ATOM 2685 C C . HIS A 1 357 ? 5.547 -6.830 20.887 1.00 91.56 357 HIS A C 1
ATOM 2687 O O . HIS A 1 357 ? 5.570 -5.672 20.486 1.00 91.56 357 HIS A O 1
ATOM 2693 N N . ARG A 1 358 ? 6.503 -7.709 20.558 1.00 90.50 358 ARG A N 1
ATOM 2694 C CA . ARG A 1 358 ? 7.653 -7.419 19.685 1.00 90.50 358 ARG A CA 1
ATOM 2695 C C . ARG A 1 358 ? 7.283 -7.169 18.219 1.00 90.50 358 ARG A C 1
ATOM 2697 O O . ARG A 1 358 ? 8.116 -6.664 17.481 1.00 90.50 358 ARG A O 1
ATOM 2704 N N . ALA A 1 359 ? 6.079 -7.555 17.801 1.00 86.94 359 ALA A N 1
ATOM 2705 C CA . ALA A 1 359 ? 5.573 -7.331 16.448 1.00 86.94 359 ALA A CA 1
ATOM 2706 C C . ALA A 1 359 ? 4.823 -5.993 16.307 1.00 86.94 359 ALA A C 1
ATOM 2708 O O . ALA A 1 359 ? 4.252 -5.711 15.253 1.00 86.94 359 ALA A O 1
ATOM 2709 N N . LEU A 1 360 ? 4.777 -5.189 17.377 1.00 87.12 360 LEU A N 1
ATOM 2710 C CA . LEU A 1 360 ? 4.006 -3.953 17.440 1.00 87.12 360 LEU A CA 1
ATOM 2711 C C . LEU A 1 360 ? 4.918 -2.732 17.382 1.00 87.12 360 LEU A C 1
ATOM 2713 O O . LEU A 1 360 ? 5.894 -2.627 18.125 1.00 87.12 360 LEU A O 1
ATOM 2717 N N . PHE A 1 361 ? 4.539 -1.785 16.532 1.00 84.19 361 PHE A N 1
ATOM 2718 C CA . PHE A 1 361 ? 5.165 -0.475 16.405 1.00 84.19 361 PHE A CA 1
ATOM 2719 C C . PHE A 1 361 ? 4.270 0.544 17.106 1.00 84.19 361 PHE A C 1
ATOM 2721 O O . PHE A 1 361 ? 3.081 0.622 16.793 1.00 84.19 361 PHE A O 1
ATOM 2728 N N . LYS A 1 362 ? 4.811 1.277 18.079 1.00 73.31 362 LYS A N 1
ATOM 2729 C CA . LYS A 1 362 ? 4.075 2.291 18.843 1.00 73.31 362 LYS A CA 1
ATOM 2730 C C . LYS A 1 362 ? 4.291 3.683 18.268 1.00 73.31 362 LYS A C 1
ATOM 2732 O O . LYS A 1 362 ? 5.458 3.985 17.935 1.00 73.31 362 LYS A O 1
#